Protein 3HCJ (pdb70)

Structure (mmCIF, N/CA/C/O backbone):
data_3HCJ
#
_entry.id   3HCJ
#
_cell.length_a   44.197
_cell.length_b   65.303
_cell.length_c   57.957
_cell.angle_alpha   90.000
_cell.angle_beta   94.810
_cell.angle_gamma   90.000
#
_symmetry.space_group_name_H-M   'P 1 21 1'
#
loop_
_entity.id
_entity.type
_entity.pdbx_description
1 polymer 'Peptide methionine sulfoxide reductase'
2 non-polymer 'ZINC ION'
3 water water
#
loop_
_atom_site.group_PDB
_atom_site.id
_atom_site.type_symbol
_atom_site.label_atom_id
_atom_site.label_alt_id
_atom_site.label_comp_id
_atom_site.label_asym_id
_atom_site.label_entity_id
_atom_site.label_seq_id
_atom_site.pdbx_PDB_ins_code
_atom_site.Cartn_x
_atom_site.Cartn_y
_atom_site.Cartn_z
_atom_site.occupancy
_atom_site.B_iso_or_equiv
_atom_site.auth_seq_id
_atom_site.auth_comp_id
_atom_site.auth_asym_id
_atom_site.auth_atom_id
_atom_site.pdbx_PDB_model_num
ATOM 1 N N . SER A 1 2 ? 35.678 9.469 10.638 1.00 29.30 2 SER A N 1
ATOM 2 C CA . SER A 1 2 ? 34.537 9.086 9.755 1.00 28.86 2 SER A CA 1
ATOM 3 C C . SER A 1 2 ? 34.520 7.598 9.456 1.00 29.21 2 SER A C 1
ATOM 4 O O . SER A 1 2 ? 35.555 7.002 9.172 1.00 29.86 2 SER A O 1
ATOM 7 N N . GLN A 1 3 ? 33.322 7.025 9.517 1.00 29.30 3 GLN A N 1
ATOM 8 C CA . GLN A 1 3 ? 33.072 5.631 9.158 1.00 28.80 3 GLN A CA 1
ATOM 9 C C . GLN A 1 3 ? 32.870 5.472 7.655 1.00 27.29 3 GLN A C 1
ATOM 10 O O . GLN A 1 3 ? 32.564 4.371 7.184 1.00 28.24 3 GLN A O 1
ATOM 16 N N . PHE A 1 4 ? 32.988 6.569 6.904 1.00 24.58 4 PHE A N 1
ATOM 17 C CA . PHE A 1 4 ? 32.838 6.511 5.455 1.00 22.24 4 PHE A CA 1
ATOM 18 C C . PHE A 1 4 ? 34.185 6.450 4.769 1.00 21.89 4 PHE A C 1
ATOM 19 O O . PHE A 1 4 ? 35.159 7.059 5.223 1.00 22.73 4 PHE A O 1
ATOM 27 N N . ASP A 1 5 ? 34.225 5.695 3.682 1.00 20.85 5 ASP A N 1
ATOM 28 C CA . ASP A 1 5 ? 35.415 5.567 2.872 1.00 20.39 5 ASP A CA 1
ATOM 29 C C . ASP A 1 5 ? 35.478 6.727 1.877 1.00 20.56 5 ASP A C 1
ATOM 30 O O . ASP A 1 5 ? 34.661 6.799 0.944 1.00 18.83 5 ASP A O 1
ATOM 35 N N . LEU A 1 6 ? 36.432 7.632 2.079 1.00 20.14 6 LEU A N 1
ATOM 36 C CA . LEU A 1 6 ? 36.586 8.844 1.247 1.00 21.38 6 LEU A CA 1
ATOM 37 C C . LEU A 1 6 ? 37.424 8.644 -0.019 1.00 21.02 6 LEU A C 1
ATOM 38 O O . LEU A 1 6 ? 37.669 9.590 -0.762 1.00 21.18 6 LEU A O 1
ATOM 43 N N . THR A 1 7 ? 37.875 7.408 -0.260 1.00 21.55 7 THR A N 1
ATOM 44 C CA . THR A 1 7 ? 38.563 7.059 -1.494 1.00 21.65 7 THR A CA 1
ATOM 45 C C . THR A 1 7 ? 37.730 7.543 -2.671 1.00 21.13 7 THR A C 1
ATOM 46 O O . THR A 1 7 ? 36.517 7.313 -2.712 1.00 19.96 7 THR A O 1
ATOM 50 N N . PRO A 1 8 ? 38.355 8.263 -3.614 1.00 20.80 8 PRO A N 1
ATOM 51 C CA . PRO A 1 8 ? 37.561 8.738 -4.747 1.00 20.34 8 PRO A CA 1
ATOM 52 C C . PRO A 1 8 ? 36.954 7.616 -5.593 1.00 20.26 8 PRO A C 1
ATOM 53 O O . PRO A 1 8 ? 37.468 6.487 -5.570 1.00 20.60 8 PRO A O 1
ATOM 57 N N . PRO A 1 9 ? 35.872 7.919 -6.336 1.00 20.30 9 PRO A N 1
ATOM 58 C CA . PRO A 1 9 ? 35.391 6.951 -7.312 1.00 20.20 9 PRO A CA 1
ATOM 59 C C . PRO A 1 9 ? 36.513 6.551 -8.260 1.00 20.88 9 PRO A C 1
ATOM 60 O O . PRO A 1 9 ? 37.381 7.369 -8.599 1.00 22.00 9 PRO A O 1
ATOM 64 N N . SER A 1 10 ? 36.480 5.302 -8.690 1.00 21.07 10 SER A N 1
ATOM 65 C CA . SER A 1 10 ? 37.381 4.837 -9.719 1.00 20.96 10 SER A CA 1
ATOM 66 C C . SER A 1 10 ? 36.996 5.554 -11.013 1.00 20.35 10 SER A C 1
ATOM 67 O O . SER A 1 10 ? 35.870 6.049 -11.145 1.00 21.11 10 SER A O 1
ATOM 70 N N . PRO A 1 11 ? 37.909 5.605 -12.009 1.00 20.59 11 PRO A N 1
ATOM 71 C CA . PRO A 1 11 ? 37.510 6.129 -13.323 1.00 19.71 11 PRO A CA 1
ATOM 72 C C . PRO A 1 11 ? 36.217 5.580 -13.930 1.00 19.44 11 PRO A C 1
ATOM 73 O O . PRO A 1 11 ? 35.415 6.375 -14.423 1.00 19.47 11 PRO A O 1
ATOM 77 N N . ALA A 1 12 ? 35.999 4.253 -13.865 1.00 18.29 12 ALA A N 1
ATOM 78 C CA . ALA A 1 12 ? 34.777 3.645 -14.395 1.00 18.02 12 ALA A CA 1
ATOM 79 C C . ALA A 1 12 ? 33.580 4.131 -13.594 1.00 17.26 12 ALA A C 1
ATOM 80 O O . ALA A 1 12 ? 32.520 4.411 -14.165 1.00 17.31 12 ALA A O 1
ATOM 82 N N . GLN A 1 13 ? 33.744 4.197 -12.278 1.00 17.51 13 GLN A N 1
ATOM 83 C CA . GLN A 1 13 ? 32.659 4.625 -11.390 1.00 18.09 13 GLN A CA 1
ATOM 84 C C . GLN A 1 13 ? 32.316 6.071 -11.688 1.00 18.17 13 GLN A C 1
ATOM 85 O O . GLN A 1 13 ? 31.147 6.401 -11.850 1.00 18.90 13 GLN A O 1
ATOM 91 N N . ARG A 1 14 ? 33.344 6.920 -11.791 1.00 18.32 14 ARG A N 1
ATOM 92 C CA . ARG A 1 14 ? 33.112 8.321 -12.140 1.00 18.98 14 ARG A CA 1
ATOM 93 C C . ARG A 1 14 ? 32.359 8.481 -13.468 1.00 18.87 14 ARG A C 1
ATOM 94 O O . ARG A 1 14 ? 31.393 9.238 -13.533 1.00 19.21 14 ARG A O 1
ATOM 102 N N . ASP A 1 15 ? 32.785 7.773 -14.523 1.00 17.71 15 ASP A N 1
ATOM 103 C CA . ASP A 1 15 ? 32.097 7.838 -15.821 1.00 19.32 15 ASP A CA 1
ATOM 104 C C . ASP A 1 15 ? 30.626 7.460 -15.637 1.00 19.24 15 ASP A C 1
ATOM 105 O O . ASP A 1 15 ? 29.731 8.133 -16.156 1.00 20.46 15 ASP A O 1
ATOM 110 N N . ALA A 1 16 ? 30.377 6.376 -14.901 1.00 19.62 16 ALA A N 1
ATOM 111 C CA . ALA A 1 16 ? 29.014 5.887 -14.723 1.00 19.90 16 ALA A CA 1
ATOM 112 C C . ALA A 1 16 ? 28.160 6.926 -14.001 1.00 20.06 16 ALA A C 1
ATOM 113 O O . ALA A 1 16 ? 27.046 7.245 -14.431 1.00 21.44 16 ALA A O 1
ATOM 115 N N . LEU A 1 17 ? 28.701 7.496 -12.936 1.00 19.62 17 LEU A N 1
ATOM 116 C CA . LEU A 1 17 ? 27.928 8.473 -12.161 1.00 19.44 17 LEU A CA 1
ATOM 117 C C . LEU A 1 17 ? 27.646 9.744 -12.969 1.00 18.80 17 LEU A C 1
ATOM 118 O O . LEU A 1 17 ? 26.543 10.293 -12.922 1.00 18.54 17 LEU A O 1
ATOM 123 N N . ILE A 1 18 ? 28.642 10.201 -13.723 1.00 18.63 18 ILE A N 1
ATOM 124 C CA . ILE A 1 18 ? 28.485 11.375 -14.551 1.00 18.28 18 ILE A CA 1
ATOM 125 C C . ILE A 1 18 ? 2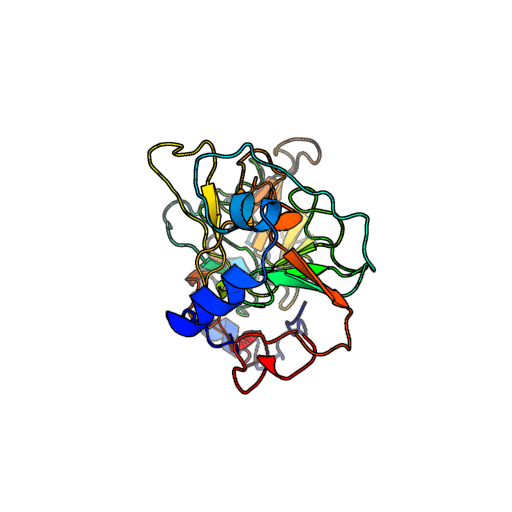7.439 11.142 -15.635 1.00 19.16 18 ILE A C 1
ATOM 126 O O . ILE A 1 18 ? 26.627 11.999 -15.919 1.00 19.68 18 ILE A O 1
ATOM 131 N N . ALA A 1 19 ? 27.451 9.944 -16.208 1.00 20.43 19 ALA A N 1
ATOM 132 C CA . ALA A 1 19 ? 26.468 9.569 -17.215 1.00 21.21 19 ALA A CA 1
ATOM 133 C C . ALA A 1 19 ? 25.030 9.718 -16.719 1.00 21.23 19 ALA A C 1
ATOM 134 O O . ALA A 1 19 ? 24.127 10.010 -17.526 1.00 22.61 19 ALA A O 1
ATOM 136 N N . GLY A 1 20 ? 24.831 9.565 -15.407 1.00 20.60 20 GLY A N 1
ATOM 137 C CA . GLY A 1 20 ? 23.514 9.698 -14.755 1.00 21.63 20 GLY A CA 1
ATOM 138 C C . GLY A 1 20 ? 23.090 11.124 -14.420 1.00 21.55 20 GLY A C 1
ATOM 139 O O . GLY A 1 20 ? 21.947 11.361 -13.996 1.00 22.24 20 GLY A O 1
ATOM 140 N N . LEU A 1 21 ? 24.002 12.078 -14.605 1.00 20.85 21 LEU A N 1
ATOM 141 C CA . LEU A 1 21 ? 23.698 13.476 -14.307 1.00 20.86 21 LEU A CA 1
ATOM 142 C C . LEU A 1 21 ? 23.031 14.169 -15.477 1.00 20.43 21 LEU A C 1
ATOM 143 O O . LEU A 1 21 ? 23.397 13.941 -16.643 1.00 21.98 21 LEU A O 1
ATOM 148 N N . SER A 1 22 ? 22.092 15.059 -15.171 1.00 20.52 22 SER A N 1
ATOM 149 C CA . SER A 1 22 ? 21.547 15.987 -16.146 1.00 20.17 22 SER A CA 1
ATOM 150 C C . SER A 1 22 ? 22.615 16.993 -16.606 1.00 20.89 22 SER A C 1
ATOM 151 O O . SER A 1 22 ? 23.665 17.112 -15.961 1.00 20.40 22 SER A O 1
ATOM 154 N N . ASP A 1 23 ? 22.352 17.715 -17.694 1.00 21.83 23 ASP A N 1
ATOM 155 C CA . ASP A 1 23 ? 23.261 18.782 -18.147 1.00 22.61 23 ASP A CA 1
ATOM 156 C C . ASP A 1 23 ? 23.452 19.840 -17.061 1.00 22.09 23 ASP A C 1
ATOM 157 O O . ASP A 1 23 ? 24.564 20.307 -16.837 1.00 22.69 23 ASP A O 1
ATOM 162 N N . GLU A 1 24 ? 22.366 20.211 -16.389 1.00 21.51 24 GLU A N 1
ATOM 163 C CA . GLU A 1 24 ? 22.439 21.210 -15.333 1.00 20.75 24 GLU A CA 1
ATOM 164 C C . GLU A 1 24 ? 23.315 20.708 -14.165 1.00 19.20 24 GLU A C 1
ATOM 165 O O . GLU A 1 24 ? 24.121 21.452 -13.581 1.00 17.23 24 GLU A O 1
ATOM 171 N N . GLU A 1 25 ? 23.140 19.442 -13.820 1.00 17.93 25 GLU A N 1
ATOM 172 C CA . GLU A 1 25 ? 23.930 18.819 -12.759 1.00 17.22 25 GLU A CA 1
ATOM 173 C C . GLU A 1 25 ? 25.399 18.768 -13.109 1.00 17.54 25 GLU A C 1
ATOM 174 O O . GLU A 1 25 ? 26.245 19.002 -12.243 1.00 16.41 25 GLU A O 1
ATOM 180 N N . GLN A 1 26 ? 25.706 18.451 -14.362 1.00 17.75 26 GLN A N 1
ATOM 181 C CA . GLN A 1 26 ? 27.090 18.440 -14.812 1.00 18.89 26 GLN A CA 1
ATOM 182 C C . GLN A 1 26 ? 27.702 19.846 -14.764 1.00 18.00 26 GLN A C 1
ATOM 183 O O . GLN A 1 26 ? 28.857 20.010 -14.368 1.00 18.65 26 GLN A O 1
ATOM 189 N N . ARG A 1 27 ? 26.919 20.851 -15.152 1.00 18.09 27 ARG A N 1
ATOM 190 C CA . ARG A 1 27 ? 27.372 22.238 -15.137 1.00 18.33 27 ARG A CA 1
ATOM 191 C C . ARG A 1 27 ? 27.780 22.662 -13.732 1.00 16.96 27 ARG A C 1
ATOM 192 O O . ARG A 1 27 ? 28.769 23.366 -13.539 1.00 17.44 27 ARG A O 1
ATOM 200 N N . VAL A 1 28 ? 27.004 22.231 -12.749 1.00 15.93 28 VAL A N 1
ATOM 201 C CA . VAL A 1 28 ? 27.273 22.623 -11.378 1.00 14.59 28 VAL A CA 1
ATOM 202 C C . VAL A 1 28 ? 28.360 21.788 -10.731 1.00 14.52 28 VAL A C 1
ATOM 203 O O . VAL A 1 28 ? 29.297 22.348 -10.165 1.00 14.44 28 VAL A O 1
ATOM 207 N N . LEU A 1 29 ? 28.207 20.471 -10.747 1.00 13.50 29 LEU A N 1
ATOM 208 C CA . LEU A 1 29 ? 29.077 19.607 -9.962 1.00 12.99 29 LEU A CA 1
ATOM 209 C C . LEU A 1 29 ? 30.504 19.509 -10.491 1.00 12.42 29 LEU A C 1
ATOM 210 O O . LEU A 1 29 ? 31.433 19.346 -9.702 1.00 13.18 29 LEU A O 1
ATOM 215 N N . LEU A 1 30 ? 30.670 19.530 -11.806 1.00 13.76 30 LEU A N 1
ATOM 216 C CA . LEU A 1 30 ? 31.940 19.130 -12.442 1.00 14.37 30 LEU A CA 1
ATOM 217 C C . LEU A 1 30 ? 32.815 20.304 -12.846 1.00 15.63 30 LEU A C 1
ATOM 218 O O . LEU A 1 30 ? 33.915 20.100 -13.384 1.00 16.70 30 LEU A O 1
ATOM 223 N N . HIS A 1 31 ? 32.309 21.515 -12.630 1.00 14.57 31 HIS A N 1
ATOM 224 C CA . HIS A 1 31 ? 33.024 22.750 -12.957 1.00 14.53 31 HIS A CA 1
ATOM 225 C C . HIS A 1 31 ? 33.348 23.564 -11.721 1.00 15.77 31 HIS A C 1
ATOM 226 O O . HIS A 1 31 ? 32.667 23.483 -10.685 1.00 15.33 31 HIS A O 1
ATOM 233 N N . HIS A 1 32 ? 34.416 24.341 -11.829 1.00 16.79 32 HIS A N 1
ATOM 234 C CA . HIS A 1 32 ? 34.899 25.114 -10.709 1.00 16.79 32 HIS A CA 1
ATOM 235 C C . HIS A 1 32 ? 35.357 26.473 -11.250 1.00 17.70 32 HIS A C 1
ATOM 236 O O . HIS A 1 32 ? 36.150 26.535 -12.216 1.00 17.13 32 HIS A O 1
ATOM 243 N N . GLY A 1 33 ? 34.811 27.537 -10.668 1.00 17.77 33 GLY A N 1
ATOM 244 C CA . GLY A 1 33 ? 35.238 28.920 -10.970 1.00 18.70 33 GLY A CA 1
ATOM 245 C C . GLY A 1 33 ? 34.599 29.572 -12.195 1.00 20.11 33 GLY A C 1
ATOM 246 O O . GLY A 1 33 ? 35.033 30.654 -12.626 1.00 21.19 33 GLY A O 1
ATOM 247 N N . THR A 1 34 ? 33.562 28.936 -12.752 1.00 20.49 34 THR A N 1
ATOM 248 C CA . THR A 1 34 ? 32.916 29.437 -13.970 1.00 21.05 34 THR A CA 1
ATOM 249 C C . THR A 1 34 ? 31.500 29.964 -13.743 1.00 21.13 34 THR A C 1
ATOM 250 O O . THR A 1 34 ? 31.078 30.912 -14.399 1.00 20.72 34 THR A O 1
ATOM 254 N N . GLU A 1 35 ? 30.787 29.366 -12.790 1.00 21.42 35 GLU A N 1
ATOM 255 C CA . GLU A 1 35 ? 29.367 29.659 -12.617 1.00 20.97 35 GLU A CA 1
ATOM 256 C C . GLU A 1 35 ? 29.116 30.634 -11.497 1.00 21.03 35 GLU A C 1
ATOM 257 O O . GLU A 1 35 ? 29.925 30.758 -10.587 1.00 20.44 35 GLU A O 1
ATOM 263 N N . ALA A 1 36 ? 27.985 31.327 -11.571 1.00 20.58 36 ALA A N 1
ATOM 264 C CA . ALA A 1 36 ? 27.572 32.246 -10.527 1.00 20.32 36 ALA A CA 1
ATOM 265 C C . ALA A 1 36 ? 27.235 31.462 -9.268 1.00 19.72 36 ALA A C 1
ATOM 266 O O . ALA A 1 36 ? 26.658 30.388 -9.341 1.00 20.31 36 ALA A O 1
ATOM 268 N N . PRO A 1 37 ? 27.597 32.009 -8.098 1.00 19.13 37 PRO A N 1
ATOM 269 C CA . PRO A 1 37 ? 27.242 31.337 -6.843 1.00 18.74 37 PRO A CA 1
ATOM 270 C C . PRO A 1 37 ? 25.739 31.346 -6.594 1.00 19.29 37 PRO A C 1
ATOM 271 O O . PRO A 1 37 ? 25.015 32.201 -7.135 1.00 19.44 37 PRO A O 1
ATOM 275 N N A PHE A 1 38 ? 25.312 30.381 -5.787 0.50 19.08 38 PHE A N 1
ATOM 276 N N B PHE A 1 38 ? 25.255 30.368 -5.845 0.50 19.06 38 PHE A N 1
ATOM 277 C CA A PHE A 1 38 ? 23.939 30.264 -5.292 0.50 18.95 38 PHE A CA 1
ATOM 278 C CA B PHE A 1 38 ? 23.815 30.243 -5.565 0.50 18.77 38 PHE A CA 1
ATOM 279 C C A PHE A 1 38 ? 24.012 30.034 -3.789 0.50 18.64 38 PHE A C 1
ATOM 280 C C B PHE A 1 38 ? 23.684 29.767 -4.138 0.50 18.53 38 PHE A C 1
ATOM 281 O O A PHE A 1 38 ? 24.900 29.330 -3.292 0.50 18.20 38 PHE A O 1
ATOM 282 O O B PHE A 1 38 ? 24.151 28.679 -3.816 0.50 17.65 38 PHE A O 1
ATOM 297 N N A CYS A 1 39 ? 23.088 30.632 -3.052 0.50 16.92 39 CYS A N 1
ATOM 298 N N B CYS A 1 39 ? 23.055 30.593 -3.298 0.50 17.92 39 CYS A N 1
ATOM 299 C CA A CYS A 1 39 ? 22.962 30.285 -1.647 0.50 17.15 39 CYS A CA 1
ATOM 300 C CA B CYS A 1 39 ? 22.946 30.365 -1.861 0.50 18.17 39 CYS A CA 1
ATOM 301 C C A CYS A 1 39 ? 21.595 29.722 -1.426 0.50 16.48 39 CYS A C 1
ATOM 302 C C B CYS A 1 39 ? 21.588 29.746 -1.542 0.50 17.12 39 CYS A C 1
ATOM 303 O O A CYS A 1 39 ? 20.653 30.446 -1.079 0.50 16.71 39 CYS A O 1
ATOM 304 O O B CYS A 1 39 ? 20.639 30.467 -1.214 0.50 17.33 39 CYS A O 1
ATOM 309 N N . GLY A 1 40 ? 21.483 28.420 -1.648 1.00 16.81 40 GLY A N 1
ATOM 310 C CA . GLY A 1 40 ? 20.194 27.725 -1.512 1.00 15.18 40 GLY A CA 1
ATOM 311 C C . GLY A 1 40 ? 19.588 27.915 -0.123 1.00 14.74 40 GLY A C 1
ATOM 312 O O . GLY A 1 40 ? 20.312 28.032 0.870 1.00 15.32 40 GLY A O 1
ATOM 313 N N . VAL A 1 41 ? 18.261 27.965 -0.070 1.00 15.32 41 VAL A N 1
ATOM 314 C CA . VAL A 1 41 ? 17.540 28.106 1.184 1.00 15.69 41 VAL A CA 1
ATOM 315 C C . VAL A 1 41 ? 16.881 26.787 1.624 1.00 16.80 41 VAL A C 1
ATOM 316 O O . VAL A 1 41 ? 16.504 26.630 2.802 1.00 16.70 41 VAL A O 1
ATOM 320 N N . PHE A 1 42 ? 16.740 25.842 0.677 1.00 17.18 42 PHE A N 1
ATOM 321 C CA . PHE A 1 42 ? 16.301 24.472 1.007 1.00 17.72 42 PHE A CA 1
ATOM 322 C C . PHE A 1 42 ? 14.962 24.397 1.716 1.00 19.98 42 PHE A C 1
ATOM 323 O O . PHE A 1 42 ? 14.869 23.929 2.860 1.00 20.01 42 PHE A O 1
ATOM 331 N N . LEU A 1 43 ? 13.928 24.835 1.004 1.00 21.30 43 LEU A N 1
ATOM 332 C CA . LEU A 1 43 ? 12.584 24.907 1.584 1.00 24.36 43 LEU A CA 1
ATOM 333 C C . LEU A 1 43 ? 11.710 23.768 1.066 1.00 26.14 43 LEU A C 1
ATOM 334 O O . LEU A 1 43 ? 10.524 23.719 1.377 1.00 27.64 43 LEU A O 1
ATOM 339 N N . ASP A 1 44 ? 12.305 22.847 0.302 1.00 28.43 44 ASP A N 1
ATOM 340 C CA . ASP A 1 44 ? 11.529 21.856 -0.492 1.00 30.32 44 ASP A CA 1
ATOM 341 C C . ASP A 1 44 ? 11.593 20.408 -0.020 1.00 30.86 44 ASP A C 1
ATOM 342 O O . ASP A 1 44 ? 11.239 19.485 -0.777 1.00 31.62 44 ASP A O 1
ATOM 347 N N . ASN A 1 45 ? 12.071 20.180 1.198 1.00 30.41 45 ASN A N 1
ATOM 348 C CA . ASN A 1 45 ? 12.165 18.808 1.678 1.00 30.35 45 ASN A CA 1
ATOM 349 C C . ASN A 1 45 ? 11.665 18.676 3.107 1.00 30.32 45 ASN A C 1
ATOM 350 O O . ASN A 1 45 ? 11.400 19.692 3.767 1.00 29.50 45 ASN A O 1
ATOM 355 N N . LYS A 1 46 ? 11.500 17.432 3.570 1.00 29.89 46 LYS A N 1
ATOM 356 C CA . LYS A 1 46 ? 11.235 17.174 5.000 1.00 29.38 46 LYS A CA 1
ATOM 357 C C . LYS A 1 46 ? 12.383 17.770 5.799 1.00 29.08 46 LYS A C 1
ATOM 358 O O . LYS A 1 46 ? 13.517 17.837 5.322 1.00 29.53 46 LYS A O 1
ATOM 364 N N . LEU A 1 47 ? 12.098 18.232 7.006 1.00 28.70 47 LEU A N 1
ATOM 365 C CA . LEU A 1 47 ? 13.136 18.869 7.815 1.00 27.92 47 LEU A CA 1
ATOM 366 C C . LEU A 1 47 ? 14.205 17.902 8.324 1.00 27.18 47 LEU A C 1
ATOM 367 O O . LEU A 1 47 ? 15.335 18.334 8.585 1.00 27.57 47 LEU A O 1
ATOM 372 N N . ASP A 1 48 ? 13.845 16.620 8.476 1.00 25.67 48 ASP A N 1
ATOM 373 C CA . ASP A 1 48 ? 14.722 15.634 9.104 1.00 22.40 48 ASP A CA 1
ATOM 374 C C . ASP A 1 48 ? 15.280 14.620 8.112 1.00 21.41 48 ASP A C 1
ATOM 375 O O . ASP A 1 48 ? 14.652 13.609 7.790 1.00 20.67 48 ASP A O 1
ATOM 380 N N . GLY A 1 49 ? 16.480 14.915 7.629 1.00 20.37 49 GLY A N 1
ATOM 381 C CA . GLY A 1 49 ? 17.186 13.991 6.770 1.00 18.45 49 GLY A CA 1
ATOM 382 C C . GLY A 1 49 ? 18.551 14.541 6.455 1.00 17.93 49 GLY A C 1
ATOM 383 O O . GLY A 1 49 ? 19.052 15.436 7.138 1.00 18.27 49 GLY A O 1
ATOM 384 N N . VAL A 1 50 ? 19.158 13.983 5.420 1.00 16.68 50 VAL A N 1
ATOM 385 C CA . VAL A 1 50 ? 20.545 14.243 5.136 1.00 16.81 50 VAL A CA 1
ATOM 386 C C . VAL A 1 50 ? 20.687 14.530 3.650 1.00 16.66 50 VAL A C 1
ATOM 387 O O . VAL A 1 50 ? 20.167 13.795 2.795 1.00 16.16 50 VAL A O 1
ATOM 391 N N . TYR A 1 51 ? 21.391 15.623 3.363 1.00 15.50 51 TYR A N 1
ATOM 392 C CA . TYR A 1 51 ? 21.757 15.999 1.999 1.00 14.90 51 TYR A CA 1
ATOM 393 C C . TYR A 1 51 ? 23.093 15.348 1.622 1.00 14.79 51 TYR A C 1
ATOM 394 O O . TYR A 1 51 ? 24.088 15.493 2.340 1.00 15.01 51 TYR A O 1
ATOM 403 N N . THR A 1 52 ? 23.075 14.631 0.509 1.00 13.97 52 THR A N 1
ATOM 404 C CA . THR A 1 52 ? 24.189 13.837 0.014 1.00 12.98 52 THR A CA 1
ATOM 405 C C . THR A 1 52 ? 24.762 14.492 -1.266 1.00 12.74 52 THR A C 1
ATOM 406 O O . THR A 1 52 ? 24.051 15.203 -1.988 1.00 13.05 52 THR A O 1
ATOM 410 N N . CYS A 1 53 ? 26.040 14.250 -1.550 1.00 12.88 53 CYS A N 1
ATOM 411 C CA . CYS A 1 53 ? 26.643 14.681 -2.802 1.00 12.84 53 CYS A CA 1
ATOM 412 C C . CYS A 1 53 ? 25.899 14.034 -3.955 1.00 12.16 53 CYS A C 1
ATOM 413 O O . CYS A 1 53 ? 25.785 12.786 -4.008 1.00 13.35 53 CYS A O 1
ATOM 416 N N . ARG A 1 54 ? 25.388 14.869 -4.856 1.00 13.26 54 ARG A N 1
ATOM 417 C CA . ARG A 1 54 ? 24.628 14.356 -5.989 1.00 13.65 54 ARG A CA 1
ATOM 418 C C . ARG A 1 54 ? 25.453 13.390 -6.857 1.00 14.69 54 ARG A C 1
ATOM 419 O O . ARG A 1 54 ? 24.890 12.462 -7.466 1.00 14.67 54 ARG A O 1
ATOM 427 N N . LEU A 1 55 ? 26.770 13.576 -6.901 1.00 12.83 55 LEU A N 1
ATOM 428 C CA . LEU A 1 55 ? 27.584 12.672 -7.696 1.00 13.16 55 LEU A CA 1
ATOM 429 C C . LEU A 1 55 ? 27.867 11.351 -7.015 1.00 13.31 55 LEU A C 1
ATOM 430 O O . LEU A 1 55 ? 27.601 10.291 -7.592 1.00 14.25 55 LEU A O 1
ATOM 435 N N . CYS A 1 56 ? 28.427 11.412 -5.811 1.00 12.93 56 CYS A N 1
ATOM 436 C CA . CYS A 1 56 ? 28.963 10.200 -5.210 1.00 13.31 56 CYS A CA 1
ATOM 437 C C . CYS A 1 56 ? 28.217 9.666 -4.020 1.00 11.73 56 CYS A C 1
ATOM 438 O O . CYS A 1 56 ? 28.589 8.610 -3.486 1.00 13.17 56 CYS A O 1
ATOM 441 N N . GLY A 1 57 ? 27.231 10.411 -3.543 1.00 12.19 57 GLY A N 1
ATOM 442 C CA . GLY A 1 57 ? 26.358 9.906 -2.478 1.00 12.59 57 GLY A CA 1
ATOM 443 C C . GLY A 1 57 ? 26.842 10.177 -1.068 1.00 13.32 57 GLY A C 1
ATOM 444 O O . GLY A 1 57 ? 26.121 9.892 -0.096 1.00 14.02 57 GLY A O 1
ATOM 445 N N . LEU A 1 58 ? 28.017 10.788 -0.939 1.00 12.90 58 LEU A N 1
ATOM 446 C CA . LEU A 1 58 ? 28.558 11.014 0.413 1.00 13.65 58 LEU A CA 1
ATOM 447 C C . LEU A 1 58 ? 27.603 11.903 1.228 1.00 13.46 58 LEU A C 1
ATOM 448 O O . LEU A 1 58 ? 27.143 12.928 0.719 1.00 13.68 58 LEU A O 1
ATOM 453 N N . PRO A 1 59 ? 27.296 11.514 2.480 1.00 14.23 59 PRO A N 1
ATOM 454 C CA . PRO A 1 59 ? 26.445 12.396 3.297 1.00 14.40 59 PRO A CA 1
ATOM 455 C C . PRO A 1 59 ? 27.218 13.659 3.699 1.00 15.19 59 PRO A C 1
ATOM 456 O O . PRO A 1 59 ? 28.335 13.573 4.249 1.00 16.25 59 PRO A O 1
ATOM 460 N N . LEU A 1 60 ? 26.614 14.817 3.457 1.00 14.42 60 LEU A N 1
ATOM 461 C CA . LEU A 1 60 ? 27.308 16.095 3.509 1.00 14.98 60 LEU A CA 1
ATOM 462 C C . LEU A 1 60 ? 26.749 17.015 4.568 1.00 15.01 60 LEU A C 1
ATOM 463 O O . LEU A 1 60 ? 27.507 17.610 5.344 1.00 15.56 60 LEU A O 1
ATOM 468 N N . PHE A 1 61 ? 25.427 17.173 4.565 1.00 15.33 61 PHE A N 1
ATOM 469 C CA . PHE A 1 61 ? 24.774 18.127 5.465 1.00 16.26 61 PHE A CA 1
ATOM 470 C C . PHE A 1 61 ? 23.552 17.477 6.065 1.00 17.80 61 PHE A C 1
ATOM 471 O O . PHE A 1 61 ? 22.798 16.808 5.364 1.00 17.84 61 PHE A O 1
ATOM 479 N N . ARG A 1 62 ? 23.384 17.633 7.370 1.00 17.87 62 ARG A N 1
ATOM 480 C CA . ARG A 1 62 ? 22.213 17.090 8.031 1.00 18.86 62 ARG A CA 1
ATOM 481 C C . ARG A 1 62 ? 21.240 18.235 8.236 1.00 19.52 62 ARG A C 1
ATOM 482 O O . ARG A 1 62 ? 21.654 19.361 8.550 1.00 19.63 62 ARG A O 1
ATOM 490 N N . SER A 1 63 ? 19.963 17.958 8.027 1.00 19.44 63 SER A N 1
ATOM 491 C CA . SER A 1 63 ? 18.922 18.883 8.402 1.00 20.70 63 SER A CA 1
ATOM 492 C C . SER A 1 63 ? 18.088 18.218 9.496 1.00 20.29 63 SER A C 1
ATOM 493 O O . SER A 1 63 ? 17.847 17.006 9.470 1.00 20.91 63 SER A O 1
ATOM 496 N N . ASN A 1 64 ? 17.654 19.015 10.457 1.00 21.06 64 ASN A N 1
ATOM 497 C CA . ASN A 1 64 ? 16.840 18.497 11.539 1.00 21.94 64 ASN A CA 1
ATOM 498 C C . ASN A 1 64 ? 16.105 19.651 12.179 1.00 23.03 64 ASN A C 1
ATOM 499 O O . ASN A 1 64 ? 16.695 20.718 12.380 1.00 21.52 64 ASN A O 1
ATOM 504 N N . ALA A 1 65 ? 14.828 19.420 12.500 1.00 24.06 65 ALA A N 1
ATOM 505 C CA . ALA A 1 65 ? 13.965 20.435 13.142 1.00 25.35 65 ALA A CA 1
ATOM 506 C C . ALA A 1 65 ? 14.558 21.047 14.414 1.00 26.30 65 ALA A C 1
ATOM 507 O O . ALA A 1 65 ? 14.208 22.189 14.766 1.00 26.53 65 ALA A O 1
ATOM 509 N N . LYS A 1 66 ? 15.442 20.301 15.089 1.00 26.61 66 LYS A N 1
ATOM 510 C CA . LYS A 1 66 ? 16.065 20.719 16.353 1.00 27.61 66 LYS A CA 1
ATOM 511 C C . LYS A 1 66 ? 17.440 21.374 16.206 1.00 27.52 66 LYS A C 1
ATOM 512 O O . LYS A 1 66 ? 18.064 21.782 17.208 1.00 27.98 66 LYS A O 1
ATOM 518 N N . PHE A 1 67 ? 17.932 21.460 14.970 1.00 26.65 67 PHE A N 1
ATOM 519 C CA . PHE A 1 67 ? 19.227 22.091 14.718 1.00 26.01 67 PHE A CA 1
ATOM 520 C C . PHE A 1 67 ? 19.124 23.607 14.713 1.00 25.60 67 PHE A C 1
ATOM 521 O O . PHE A 1 67 ? 18.139 24.175 14.255 1.00 25.18 67 PHE A O 1
ATOM 529 N N . ASP A 1 68 ? 20.154 24.252 15.238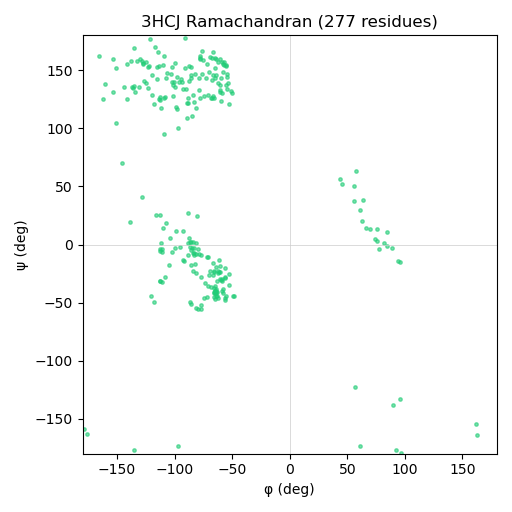 1.00 26.26 68 ASP A N 1
ATOM 530 C CA . ASP A 1 68 ? 20.173 25.710 15.340 1.00 26.52 68 ASP A CA 1
ATOM 531 C C . ASP A 1 68 ? 21.616 26.141 15.128 1.00 25.54 68 ASP A C 1
ATOM 532 O O . ASP A 1 68 ? 22.315 26.547 16.063 1.00 25.99 68 ASP A O 1
ATOM 537 N N . SER A 1 69 ? 22.089 26.001 13.890 1.00 23.81 69 SER A N 1
ATOM 538 C CA . SER A 1 69 ? 23.477 26.312 13.528 1.00 22.65 69 SER A CA 1
ATOM 539 C C . SER A 1 69 ? 23.703 27.803 13.291 1.00 22.26 69 SER A C 1
ATOM 540 O O . SER A 1 69 ? 24.853 28.249 13.084 1.00 22.09 69 SER A O 1
ATOM 543 N N . GLY A 1 70 ? 22.603 28.549 13.279 1.00 21.65 70 GLY A N 1
ATOM 544 C CA . GLY A 1 70 ? 22.636 29.994 13.076 1.00 21.17 70 GLY A CA 1
ATOM 545 C C . GLY A 1 70 ? 22.382 30.421 11.641 1.00 21.21 70 GLY A C 1
ATOM 546 O O . GLY A 1 70 ? 22.151 29.601 10.750 1.00 20.32 70 GLY A O 1
ATOM 547 N N . THR A 1 71 ? 22.425 31.726 11.425 1.00 20.58 71 THR A N 1
ATOM 548 C CA . THR A 1 71 ? 21.948 32.285 10.181 1.00 20.78 71 THR A CA 1
ATOM 549 C C . THR A 1 71 ? 22.963 32.209 9.041 1.00 20.02 71 THR A C 1
ATOM 550 O O . THR A 1 71 ? 22.663 32.672 7.942 1.00 21.40 71 THR A O 1
ATOM 554 N N . GLY A 1 72 ? 24.138 31.636 9.298 1.00 18.85 72 GLY A N 1
ATOM 555 C CA . GLY A 1 72 ? 25.137 31.413 8.243 1.00 18.88 72 GLY A CA 1
ATOM 556 C C . GLY A 1 72 ? 24.858 30.133 7.455 1.00 18.99 72 GLY A C 1
ATOM 557 O O . GLY A 1 72 ? 25.584 29.819 6.499 1.00 19.14 72 GLY A O 1
ATOM 558 N N . TRP A 1 73 ? 23.825 29.404 7.881 1.00 18.13 73 TRP A N 1
ATOM 559 C CA . TRP A 1 73 ? 23.412 28.151 7.241 1.00 17.65 73 TRP A CA 1
ATOM 560 C C . TRP A 1 73 ? 21.957 28.261 6.861 1.00 16.70 73 TRP A C 1
ATOM 561 O O . TRP A 1 73 ? 21.217 29.047 7.472 1.00 17.51 73 TRP A O 1
ATOM 572 N N . PRO A 1 74 ? 21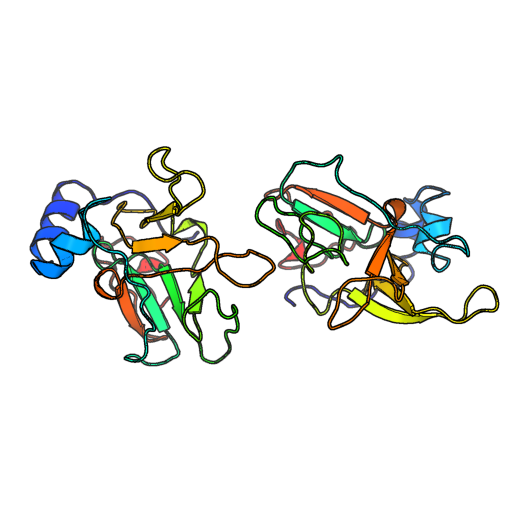.500 27.455 5.877 1.00 16.45 74 PRO A N 1
ATOM 573 C CA . PRO A 1 74 ? 20.055 27.371 5.692 1.00 15.40 74 PRO A CA 1
ATOM 574 C C . PRO A 1 74 ? 19.394 26.913 6.995 1.00 16.03 74 PRO A C 1
ATOM 575 O O . PRO A 1 74 ? 20.050 26.261 7.803 1.00 16.25 74 PRO A O 1
ATOM 579 N N . SER A 1 75 ? 18.127 27.261 7.190 1.00 16.88 75 SER A N 1
ATOM 580 C CA . SER A 1 75 ? 17.401 26.832 8.396 1.00 17.83 75 SER A CA 1
ATOM 581 C C . SER A 1 75 ? 17.518 25.314 8.614 1.00 17.58 75 SER A C 1
ATOM 582 O O . SER A 1 75 ? 17.314 24.553 7.688 1.00 17.66 75 SER A O 1
ATOM 585 N N . PHE A 1 76 ? 17.847 24.901 9.845 1.00 17.54 76 PHE A N 1
ATOM 586 C CA . PHE A 1 76 ? 17.871 23.476 10.251 1.00 18.26 76 PHE A CA 1
ATOM 587 C C . PHE A 1 76 ? 19.063 22.679 9.743 1.00 17.88 76 PHE A C 1
ATOM 588 O O . PHE A 1 76 ? 19.165 21.485 10.043 1.00 17.61 76 PHE A O 1
ATOM 596 N N . PHE A 1 77 ? 19.991 23.333 9.041 1.00 18.12 77 PHE A N 1
ATOM 597 C CA . PHE A 1 77 ? 21.181 22.637 8.546 1.00 18.54 77 PHE A CA 1
ATOM 598 C C . PHE A 1 77 ? 22.306 22.579 9.569 1.00 19.56 77 PHE A C 1
ATOM 599 O O . PHE A 1 77 ? 22.424 23.474 10.426 1.00 19.80 77 PHE A O 1
ATOM 607 N N . ALA A 1 78 ? 23.133 21.540 9.432 1.00 19.60 78 ALA A N 1
ATOM 608 C CA . ALA A 1 78 ? 24.416 21.420 10.101 1.00 20.48 78 ALA A CA 1
ATOM 609 C C . ALA A 1 78 ? 25.321 20.515 9.253 1.00 21.04 78 ALA A C 1
ATOM 610 O O . ALA A 1 78 ? 24.802 19.701 8.455 1.00 20.39 78 ALA A O 1
ATOM 612 N N . PRO A 1 79 ? 26.652 20.603 9.453 1.00 20.82 79 PRO A N 1
ATOM 613 C CA . PRO A 1 79 ? 27.546 19.663 8.779 1.00 21.30 79 PRO A CA 1
ATOM 614 C C . PRO A 1 79 ? 27.269 18.231 9.229 1.00 20.83 79 PRO A C 1
ATOM 615 O O . PRO A 1 79 ? 27.072 17.982 10.413 1.00 21.12 79 PRO A O 1
ATOM 619 N N . TYR A 1 80 ? 27.286 17.297 8.294 1.00 20.15 80 TYR A N 1
ATOM 620 C CA . TYR A 1 80 ? 27.163 15.888 8.643 1.00 20.58 80 TYR A CA 1
ATOM 621 C C . TYR A 1 80 ? 28.436 15.379 9.328 1.00 21.64 80 TYR A C 1
ATOM 622 O O . TYR A 1 80 ? 28.373 14.701 10.348 1.00 21.58 80 TYR A O 1
ATOM 631 N N . ASP A 1 81 ? 29.585 15.732 8.758 1.00 22.74 81 ASP A N 1
ATOM 632 C CA . ASP A 1 81 ? 30.896 15.328 9.275 1.00 24.67 81 ASP A CA 1
ATOM 633 C C . ASP A 1 81 ? 31.866 16.298 8.606 1.00 26.00 81 ASP A C 1
ATOM 634 O O . ASP A 1 81 ? 31.849 16.435 7.387 1.00 25.93 81 ASP A O 1
ATOM 639 N N . PRO A 1 82 ? 32.690 17.013 9.398 1.00 28.06 82 PRO A N 1
ATOM 640 C CA . PRO A 1 82 ? 33.583 18.031 8.826 1.00 28.16 82 PRO A CA 1
ATOM 641 C C . PRO A 1 82 ? 34.592 17.459 7.820 1.00 27.37 82 PRO A C 1
ATOM 642 O O . PRO A 1 82 ? 34.983 18.174 6.875 1.00 28.49 82 PRO A O 1
ATOM 646 N N . ALA A 1 83 ? 34.981 16.194 8.019 1.00 25.80 83 ALA A N 1
ATOM 647 C CA . ALA A 1 83 ? 35.821 15.430 7.084 1.00 23.90 83 ALA A CA 1
ATOM 648 C C . ALA A 1 83 ? 35.206 15.219 5.681 1.00 22.67 83 ALA A C 1
ATOM 649 O O . ALA A 1 83 ? 35.912 14.822 4.752 1.00 22.06 83 ALA A O 1
ATOM 651 N N . HIS A 1 84 ? 33.914 15.490 5.523 1.00 21.63 84 HIS A N 1
ATOM 652 C CA . HIS A 1 84 ? 33.226 15.147 4.258 1.00 20.74 84 HIS A CA 1
ATOM 653 C C . HIS A 1 84 ? 33.189 16.268 3.232 1.00 21.04 84 HIS A C 1
ATOM 654 O O . HIS A 1 84 ? 32.866 16.036 2.060 1.00 19.63 84 HIS A O 1
ATOM 661 N N . VAL A 1 85 ? 33.511 17.478 3.683 1.00 21.91 85 VAL A N 1
ATOM 662 C CA . VAL A 1 85 ? 33.631 18.629 2.797 1.00 23.29 85 VAL A CA 1
ATOM 663 C C . VAL A 1 85 ? 35.052 19.170 2.895 1.00 23.58 85 VAL A C 1
ATOM 664 O O . VAL A 1 85 ? 35.675 19.121 3.967 1.00 24.30 85 VAL A O 1
ATOM 668 N N . ARG A 1 86 ? 35.558 19.675 1.793 1.00 22.93 86 ARG A N 1
ATOM 669 C CA . ARG A 1 86 ? 36.819 20.379 1.797 1.00 23.61 86 ARG A CA 1
ATOM 670 C C . ARG A 1 86 ? 36.573 21.806 1.383 1.00 22.91 86 ARG A C 1
ATOM 671 O O . ARG A 1 86 ? 35.872 22.059 0.410 1.00 22.14 86 ARG A O 1
ATOM 679 N N A GLU A 1 87 ? 37.133 22.730 2.162 0.50 22.51 87 GLU A N 1
ATOM 680 N N B GLU A 1 87 ? 37.168 22.751 2.111 0.50 22.76 87 GLU A N 1
ATOM 681 C CA A GLU A 1 87 ? 37.143 24.140 1.821 0.50 22.70 87 GLU A CA 1
ATOM 682 C CA B GLU A 1 87 ? 37.026 24.175 1.805 0.50 23.24 87 GLU A CA 1
ATOM 683 C C A GLU A 1 87 ? 38.392 24.420 0.995 0.50 22.87 87 GLU A C 1
ATOM 684 C C B GLU A 1 87 ? 38.322 24.714 1.173 0.50 23.17 87 GLU A C 1
ATOM 685 O O A GLU A 1 87 ? 39.488 23.928 1.302 0.50 22.33 87 GLU A O 1
ATOM 686 O O B GLU A 1 87 ? 39.376 24.673 1.791 0.50 23.05 87 GLU A O 1
ATOM 697 N N . ILE A 1 88 ? 38.226 25.189 -0.071 1.00 22.70 88 ILE A N 1
ATOM 698 C CA . ILE A 1 88 ? 39.381 25.520 -0.917 1.00 24.04 88 ILE A CA 1
ATOM 699 C C . ILE A 1 88 ? 39.622 27.021 -0.981 1.00 24.62 88 ILE A C 1
ATOM 700 O O . ILE A 1 88 ? 38.748 27.767 -1.401 1.00 24.14 88 ILE A O 1
ATOM 705 N N . ARG A 1 89 ? 40.825 27.448 -0.588 1.00 25.63 89 ARG A N 1
ATOM 706 C CA . ARG A 1 89 ? 41.248 28.841 -0.769 1.00 26.71 89 ARG A CA 1
ATOM 707 C C . ARG A 1 89 ? 42.019 28.956 -2.086 1.00 27.10 89 ARG A C 1
ATOM 708 O O . ARG A 1 89 ? 42.800 28.066 -2.442 1.00 27.66 89 ARG A O 1
ATOM 716 N N . ASP A 1 90 ? 41.780 30.036 -2.823 1.00 26.80 90 ASP A N 1
ATOM 717 C CA . ASP A 1 90 ? 42.460 30.226 -4.100 1.00 27.35 90 ASP A CA 1
ATOM 718 C C . ASP A 1 90 ? 42.925 31.667 -4.162 1.00 27.42 90 ASP A C 1
ATOM 719 O O . ASP A 1 90 ? 42.184 32.565 -3.798 1.00 27.79 90 ASP A O 1
ATOM 724 N N . THR A 1 91 ? 44.148 31.897 -4.622 1.00 27.63 91 THR A N 1
ATOM 725 C CA . THR A 1 91 ? 44.674 33.270 -4.686 1.00 27.66 91 THR A CA 1
ATOM 726 C C . THR A 1 91 ? 43.840 34.185 -5.600 1.00 27.37 91 THR A C 1
ATOM 727 O O . THR A 1 91 ? 43.916 35.412 -5.477 1.00 26.91 91 THR A O 1
ATOM 731 N N . SER A 1 92 ? 43.035 33.582 -6.485 1.00 27.17 92 SER A N 1
ATOM 732 C CA . SER A 1 92 ? 42.131 34.345 -7.361 1.00 27.15 92 SER A CA 1
ATOM 733 C C . SER A 1 92 ? 41.091 35.102 -6.551 1.00 26.90 92 SER A C 1
ATOM 734 O O . SER A 1 92 ? 40.653 36.190 -6.948 1.00 26.94 92 SER A O 1
ATOM 737 N N . TYR A 1 93 ? 40.709 34.531 -5.409 1.00 26.80 93 TYR A N 1
ATOM 738 C CA . TYR A 1 93 ? 39.689 35.141 -4.538 1.00 26.66 93 TYR A CA 1
ATOM 739 C C . TYR A 1 93 ? 40.251 35.628 -3.199 1.00 27.31 93 TYR A C 1
ATOM 740 O O . TYR A 1 93 ? 39.767 36.622 -2.658 1.00 27.44 93 TYR A O 1
ATOM 749 N N . GLY A 1 94 ? 41.279 34.953 -2.684 1.00 27.52 94 GLY A N 1
ATOM 750 C CA . GLY A 1 94 ? 41.827 35.302 -1.374 1.00 28.83 94 GLY A CA 1
ATOM 751 C C . GLY A 1 94 ? 40.755 35.246 -0.293 1.00 29.34 94 GLY A C 1
ATOM 752 O O . GLY A 1 94 ? 40.101 34.210 -0.109 1.00 29.69 94 GLY A O 1
ATOM 753 N N . MET A 1 95 ? 40.550 36.364 0.404 1.00 29.44 95 MET A N 1
ATOM 754 C CA . MET A 1 95 ? 39.597 36.403 1.520 1.00 29.77 95 MET A CA 1
ATOM 755 C C . MET A 1 95 ? 38.153 36.663 1.095 1.00 29.72 95 MET A C 1
ATOM 756 O O . MET A 1 95 ? 37.247 36.664 1.943 1.00 29.72 95 MET A O 1
ATOM 761 N N . ILE A 1 96 ? 37.938 36.880 -0.206 1.00 28.18 96 ILE A N 1
ATOM 762 C CA . ILE A 1 96 ? 36.595 37.176 -0.729 1.00 28.18 96 ILE A CA 1
ATOM 763 C C . ILE A 1 96 ? 35.622 36.003 -0.587 1.00 26.88 96 ILE A C 1
ATOM 764 O O . ILE A 1 96 ? 34.473 36.195 -0.180 1.00 27.06 96 ILE A O 1
ATOM 769 N N . ARG A 1 97 ? 36.085 34.801 -0.928 1.00 25.56 97 ARG A N 1
ATOM 770 C CA . ARG A 1 97 ? 35.260 33.579 -0.832 1.00 23.64 97 ARG A CA 1
ATOM 771 C C . ARG A 1 97 ? 36.158 32.355 -0.939 1.00 23.14 97 ARG A C 1
ATOM 772 O O . ARG A 1 97 ? 37.303 32.448 -1.400 1.00 23.10 97 ARG A O 1
ATOM 780 N N . THR A 1 98 ? 35.636 31.207 -0.514 1.00 21.34 98 THR A N 1
ATOM 781 C CA . THR A 1 98 ? 36.342 29.935 -0.657 1.00 20.14 98 THR A CA 1
ATOM 782 C C . THR A 1 98 ? 35.349 29.003 -1.336 1.00 19.05 98 THR A C 1
ATOM 783 O O . THR A 1 98 ? 34.153 29.248 -1.275 1.00 18.44 98 THR A O 1
ATOM 787 N N . GLU A 1 99 ? 35.846 27.959 -1.984 1.00 17.89 99 GLU A N 1
ATOM 788 C CA . GLU A 1 99 ? 34.947 26.955 -2.597 1.00 17.67 99 GLU A CA 1
ATOM 789 C C . GLU A 1 99 ? 34.764 25.778 -1.671 1.00 17.63 99 GLU A C 1
ATOM 790 O O . GLU A 1 99 ? 35.713 25.361 -0.986 1.00 19.13 99 GLU A O 1
ATOM 796 N N . ILE A 1 100 ? 33.531 25.262 -1.593 1.00 17.64 100 ILE A N 1
ATOM 797 C CA . ILE A 1 100 ? 33.239 24.059 -0.822 1.00 17.83 100 ILE A CA 1
ATOM 798 C C . ILE A 1 100 ? 33.139 22.922 -1.830 1.00 15.76 100 ILE A C 1
ATOM 799 O O . ILE A 1 100 ? 32.374 23.038 -2.780 1.00 14.75 100 ILE A O 1
ATOM 804 N N . VAL A 1 101 ? 33.881 21.833 -1.604 1.00 14.91 101 VAL A N 1
ATOM 805 C CA . VAL A 1 101 ? 33.779 20.647 -2.485 1.00 14.91 101 VAL A CA 1
ATOM 806 C C . VAL A 1 101 ? 33.590 19.362 -1.701 1.00 15.35 101 VAL A C 1
ATOM 807 O O . VAL A 1 101 ? 33.877 19.297 -0.517 1.00 15.69 101 VAL 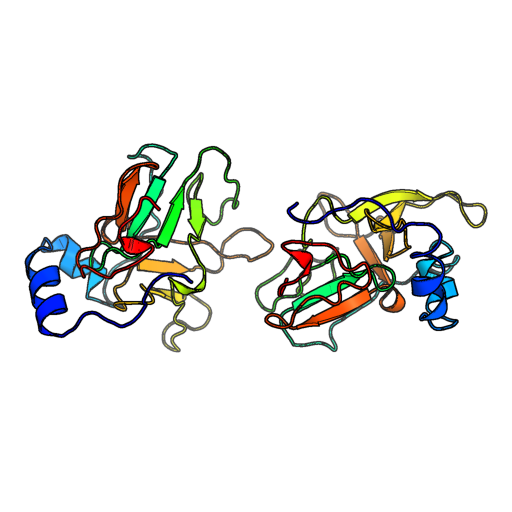A O 1
ATOM 811 N N . CYS A 1 102 ? 33.074 18.333 -2.366 1.00 15.16 102 CYS A N 1
ATOM 812 C CA . CYS A 1 102 ? 32.909 17.013 -1.746 1.00 15.16 102 CYS A CA 1
ATOM 813 C C . CYS A 1 102 ? 34.302 16.409 -1.495 1.00 15.25 102 CYS A C 1
ATOM 814 O O . CYS A 1 102 ? 35.128 16.321 -2.420 1.00 16.16 102 CYS A O 1
ATOM 817 N N . ALA A 1 103 ? 34.561 16.018 -0.253 1.00 15.49 103 ALA A N 1
ATOM 818 C CA . ALA A 1 103 ? 35.899 15.521 0.100 1.00 16.09 103 ALA A CA 1
ATOM 819 C C . ALA A 1 103 ? 36.212 14.212 -0.631 1.00 16.67 103 ALA A C 1
ATOM 820 O O . ALA A 1 103 ? 37.376 13.863 -0.823 1.00 16.31 103 ALA A O 1
ATOM 822 N N . ARG A 1 104 ? 35.180 13.485 -1.051 1.00 15.56 104 ARG A N 1
ATOM 823 C CA . ARG A 1 104 ? 35.402 12.213 -1.738 1.00 15.77 104 ARG A CA 1
ATOM 824 C C . ARG A 1 104 ? 35.629 12.349 -3.242 1.00 15.86 104 ARG A C 1
ATOM 825 O O . ARG A 1 104 ? 36.603 11.814 -3.782 1.00 15.59 104 ARG A O 1
ATOM 833 N N . CYS A 1 105 ? 34.744 13.067 -3.939 1.00 15.39 105 CYS A N 1
ATOM 834 C CA . CYS A 1 105 ? 34.819 13.137 -5.422 1.00 15.39 105 CYS A CA 1
ATOM 835 C C . CYS A 1 105 ? 35.226 14.499 -5.986 1.00 16.00 105 CYS A C 1
ATOM 836 O O . CYS A 1 105 ? 35.351 14.655 -7.205 1.00 16.68 105 CYS A O 1
ATOM 839 N N . ASP A 1 106 ? 35.376 15.468 -5.086 1.00 16.27 106 ASP A N 1
ATOM 840 C CA . ASP A 1 106 ? 35.844 16.815 -5.409 1.00 16.94 106 ASP A CA 1
ATOM 841 C C . ASP A 1 106 ? 34.859 17.654 -6.211 1.00 16.00 106 ASP A C 1
ATOM 842 O O . ASP A 1 106 ? 35.223 18.713 -6.744 1.00 15.03 106 ASP A O 1
ATOM 847 N N . SER A 1 107 ? 33.612 17.182 -6.291 1.00 14.80 107 SER A N 1
ATOM 848 C CA . SER A 1 107 ? 32.561 17.925 -6.968 1.00 14.61 107 SER A CA 1
ATOM 849 C C . SER A 1 107 ? 32.233 19.217 -6.239 1.00 13.36 107 SER A C 1
ATOM 850 O O . SER A 1 107 ? 32.295 19.294 -5.017 1.00 13.73 107 SER A O 1
ATOM 853 N N . HIS A 1 108 ? 31.884 20.217 -7.028 1.00 12.68 108 HIS A N 1
ATOM 854 C CA . HIS A 1 108 ? 31.534 21.537 -6.524 1.00 13.07 108 HIS A CA 1
ATOM 855 C C . HIS A 1 108 ? 30.240 21.484 -5.706 1.00 13.41 108 HIS A C 1
ATOM 856 O O . HIS A 1 108 ? 29.202 21.038 -6.209 1.00 13.21 108 HIS A O 1
ATOM 863 N N . LEU A 1 109 ? 30.285 22.021 -4.489 1.00 11.88 109 LEU A N 1
ATOM 864 C CA . LEU A 1 109 ? 29.087 22.085 -3.630 1.00 13.28 109 LEU A CA 1
ATOM 865 C C . LEU A 1 109 ? 28.599 23.518 -3.407 1.00 13.50 109 LEU A C 1
ATOM 866 O O . LEU A 1 109 ? 27.400 23.748 -3.274 1.00 14.78 109 LEU A O 1
ATOM 871 N N . GLY A 1 110 ? 29.506 24.489 -3.399 1.00 12.82 110 GLY A N 1
ATOM 872 C CA . GLY A 1 110 ? 29.086 25.860 -3.057 1.00 12.70 110 GLY A CA 1
ATOM 873 C C . GLY A 1 110 ? 30.290 26.689 -2.671 1.00 13.62 110 GLY A C 1
ATOM 874 O O . GLY A 1 110 ? 31.387 26.417 -3.129 1.00 14.24 110 GLY A O 1
ATOM 875 N N . HIS A 1 111 ? 30.040 27.710 -1.863 1.00 13.49 111 HIS A N 1
ATOM 876 C CA . HIS A 1 111 ? 31.063 28.644 -1.418 1.00 14.00 111 HIS A CA 1
ATOM 877 C C . HIS A 1 111 ? 30.837 29.019 0.011 1.00 14.94 111 HIS A C 1
ATOM 878 O O . HIS A 1 111 ? 29.723 28.935 0.525 1.00 13.08 111 HIS A O 1
ATOM 885 N N . VAL A 1 112 ? 31.918 29.419 0.681 1.00 14.89 112 VAL A N 1
ATOM 886 C CA . VAL A 1 112 ? 31.770 30.088 1.969 1.00 16.08 112 VAL A CA 1
ATOM 887 C C . VAL A 1 112 ? 32.125 31.564 1.767 1.00 16.52 112 VAL A C 1
ATOM 888 O O . VAL A 1 112 ? 33.197 31.883 1.222 1.00 16.41 112 VAL A O 1
ATOM 892 N N . PHE A 1 113 ? 31.219 32.444 2.174 1.00 16.86 113 PHE A N 1
ATOM 893 C CA . PHE A 1 113 ? 31.485 33.885 2.180 1.00 18.01 113 PHE A CA 1
ATOM 894 C C . PHE A 1 113 ? 31.692 34.397 3.597 1.00 18.70 113 PHE A C 1
ATOM 895 O O . PHE A 1 113 ? 31.089 33.880 4.548 1.00 18.42 113 PHE A O 1
ATOM 903 N N . PRO A 1 114 ? 32.554 35.419 3.748 1.00 19.96 114 PRO A N 1
ATOM 904 C CA . PRO A 1 114 ? 32.890 35.997 5.055 1.00 20.83 114 PRO A CA 1
ATOM 905 C C . PRO A 1 114 ? 31.886 36.990 5.628 1.00 21.79 114 PRO A C 1
ATOM 906 O O . PRO A 1 114 ? 32.263 37.805 6.491 1.00 22.85 114 PRO A O 1
ATOM 910 N N . ASP A 1 115 ? 30.625 36.905 5.218 1.00 22.15 115 ASP A N 1
ATOM 911 C CA . ASP A 1 115 ? 29.613 37.877 5.634 1.00 23.38 115 ASP A CA 1
ATOM 912 C C . ASP A 1 115 ? 28.539 37.269 6.536 1.00 23.53 115 ASP A C 1
ATOM 913 O O . ASP A 1 115 ? 27.401 37.772 6.589 1.00 24.48 115 ASP A O 1
ATOM 918 N N . GLY A 1 116 ? 28.907 36.194 7.230 1.00 22.69 116 GLY A N 1
ATOM 919 C CA . GLY A 1 116 ? 28.006 35.483 8.131 1.00 22.33 116 GLY A CA 1
ATOM 920 C C . GLY A 1 116 ? 28.066 36.012 9.555 1.00 21.61 116 GLY A C 1
ATOM 921 O O . GLY A 1 116 ? 28.823 36.942 9.857 1.00 22.40 116 GLY A O 1
ATOM 922 N N . PRO A 1 117 ? 27.231 35.442 10.431 1.00 22.81 117 PRO A N 1
ATOM 923 C CA . PRO A 1 117 ? 27.148 35.882 11.823 1.00 22.69 117 PRO A CA 1
ATOM 924 C C . PRO A 1 117 ? 28.340 35.390 12.639 1.00 23.61 117 PRO A C 1
ATOM 925 O O . PRO A 1 117 ? 28.995 34.417 12.273 1.00 22.77 117 PRO A O 1
ATOM 929 N N . PRO A 1 118 ? 28.613 36.062 13.768 1.00 24.82 118 PRO A N 1
ATOM 930 C CA . PRO A 1 118 ? 29.610 35.516 14.680 1.00 25.74 118 PRO A CA 1
ATOM 931 C C . PRO A 1 118 ? 29.129 34.164 15.243 1.00 25.98 118 PRO A C 1
ATOM 932 O O . PRO A 1 118 ? 27.922 33.884 15.242 1.00 26.12 118 PRO A O 1
ATOM 936 N N . PRO A 1 119 ? 30.058 33.342 15.752 1.00 26.50 119 PRO A N 1
ATOM 937 C CA . PRO A 1 119 ? 31.487 33.605 15.931 1.00 26.77 119 PRO A CA 1
ATOM 938 C C . PRO A 1 119 ? 32.343 33.313 14.710 1.00 26.53 119 PRO A C 1
ATOM 939 O O . PRO A 1 119 ? 33.465 33.795 14.638 1.00 27.33 119 PRO A O 1
ATOM 943 N N . THR A 1 120 ? 31.832 32.534 13.751 1.00 26.26 120 THR A N 1
ATOM 944 C CA . THR A 1 120 ? 32.647 32.136 12.602 1.00 25.60 120 THR A CA 1
ATOM 945 C C . THR A 1 120 ? 32.710 33.204 11.519 1.00 24.69 120 THR A C 1
ATOM 946 O O . THR A 1 120 ? 33.657 33.241 10.723 1.00 25.46 120 THR A O 1
ATOM 950 N N . GLY A 1 121 ? 31.688 34.060 11.481 1.00 22.87 121 GLY A N 1
ATOM 951 C CA . GLY A 1 121 ? 31.563 35.084 10.443 1.00 21.67 121 GLY A CA 1
ATOM 952 C C . GLY A 1 121 ? 31.335 34.470 9.066 1.00 21.13 121 GLY A C 1
ATOM 953 O O . GLY A 1 121 ? 31.515 35.138 8.063 1.00 20.84 121 GLY A O 1
ATOM 954 N N . GLU A 1 122 ? 31.000 33.185 9.028 1.00 19.48 122 GLU A N 1
ATOM 955 C CA . GLU A 1 122 ? 30.851 32.488 7.721 1.00 19.53 122 GLU A CA 1
ATOM 956 C C . GLU A 1 122 ? 29.409 32.284 7.273 1.00 18.34 122 GLU A C 1
ATOM 957 O O . GLU A 1 122 ? 28.533 31.950 8.077 1.00 17.24 122 GLU A O 1
ATOM 963 N N . ARG A 1 123 ? 29.182 32.483 5.970 1.00 17.26 123 ARG A N 1
ATOM 964 C CA . ARG A 1 123 ? 27.916 32.153 5.324 1.00 17.43 123 ARG A CA 1
ATOM 965 C C . ARG A 1 123 ? 28.150 31.008 4.360 1.00 17.32 123 ARG A C 1
ATOM 966 O O . ARG A 1 123 ? 29.011 31.092 3.476 1.00 17.31 123 ARG A O 1
ATOM 974 N N . HIS A 1 124 ? 27.389 29.936 4.548 1.00 17.60 124 HIS A N 1
ATOM 975 C CA . HIS A 1 124 ? 27.520 28.733 3.726 1.00 17.33 124 HIS A CA 1
ATOM 976 C C . HIS A 1 124 ? 26.512 28.819 2.614 1.00 16.91 124 HIS A C 1
ATOM 977 O O . HIS A 1 124 ? 25.277 28.789 2.835 1.00 17.87 124 HIS A O 1
ATOM 984 N N A CYS A 1 125 ? 27.027 28.945 1.394 0.50 15.29 125 CYS A N 1
ATOM 985 N N B CYS A 1 125 ? 27.040 28.926 1.398 0.50 16.03 125 CYS A N 1
ATOM 986 C CA A CYS A 1 125 ? 26.187 29.183 0.243 0.50 14.61 125 CYS A CA 1
ATOM 987 C CA B CYS A 1 125 ? 26.242 29.192 0.228 0.50 15.46 125 CYS A CA 1
ATOM 988 C C A CYS A 1 125 ? 26.207 27.953 -0.649 0.50 14.29 125 CYS A C 1
ATOM 989 C C B CYS A 1 125 ? 26.239 27.925 -0.626 0.50 14.81 125 CYS A C 1
ATOM 990 O O A CYS A 1 125 ? 27.093 27.791 -1.486 0.50 13.24 125 CYS A O 1
ATOM 991 O O B CYS A 1 125 ? 27.153 27.704 -1.419 0.50 13.89 125 CYS A O 1
ATOM 996 N N . LEU A 1 126 ? 25.212 27.097 -0.441 1.00 13.98 126 LEU A N 1
ATOM 997 C CA . LEU A 1 126 ? 25.173 25.782 -1.060 1.00 14.21 126 LEU A CA 1
ATOM 998 C C . LEU A 1 126 ? 24.281 25.769 -2.281 1.00 14.73 126 LEU A C 1
ATOM 999 O O . LEU A 1 126 ? 23.162 26.271 -2.266 1.00 15.28 126 LEU A O 1
ATOM 1004 N N . ASN A 1 127 ? 24.795 25.167 -3.341 1.00 14.44 127 ASN A N 1
ATOM 1005 C CA . ASN A 1 127 ? 24.028 24.990 -4.547 1.00 13.85 127 ASN A CA 1
ATOM 1006 C C . ASN A 1 127 ? 23.105 23.772 -4.408 1.00 14.03 127 ASN A C 1
ATOM 1007 O O . ASN A 1 127 ? 23.585 22.646 -4.302 1.00 13.75 127 ASN A O 1
ATOM 1012 N N . SER A 1 128 ? 21.784 23.981 -4.460 1.00 15.24 128 SER A N 1
ATOM 1013 C CA . SER A 1 128 ? 20.859 22.835 -4.295 1.00 15.14 128 SER A CA 1
ATOM 1014 C C . SER A 1 128 ? 21.013 21.748 -5.378 1.00 15.17 128 SER A C 1
ATOM 1015 O O . SER A 1 128 ? 20.657 20.605 -5.168 1.00 14.86 128 SER A O 1
ATOM 1018 N N . VAL A 1 129 ? 21.542 22.121 -6.536 1.00 14.38 129 VAL A N 1
ATOM 1019 C CA . VAL A 1 129 ? 21.741 21.168 -7.647 1.00 13.95 129 VAL A CA 1
ATOM 1020 C C . VAL A 1 129 ? 22.807 20.119 -7.282 1.00 13.12 129 VAL A C 1
ATOM 1021 O O . VAL A 1 129 ? 22.775 19.004 -7.750 1.00 12.82 129 VAL A O 1
ATOM 1025 N N . SER A 1 130 ? 23.712 20.495 -6.383 1.00 12.92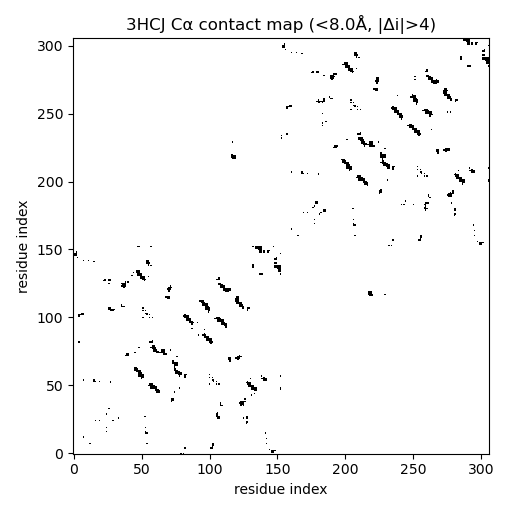 130 SER A N 1
ATOM 1026 C CA . SER A 1 130 ? 24.817 19.618 -5.989 1.00 13.26 130 SER A CA 1
ATOM 1027 C C . SER A 1 130 ? 24.415 18.528 -4.989 1.00 13.72 130 SER A C 1
ATOM 1028 O O . SER A 1 130 ? 25.206 17.647 -4.685 1.00 13.62 130 SER A O 1
ATOM 1031 N N . LEU A 1 131 ? 23.184 18.605 -4.486 1.00 13.32 131 LEU A N 1
ATOM 1032 C CA . LEU A 1 131 ? 22.752 17.785 -3.347 1.00 13.92 131 LEU A CA 1
ATOM 1033 C C . LEU A 1 131 ? 21.514 16.979 -3.651 1.00 14.07 131 LEU A C 1
ATOM 1034 O O . LEU A 1 131 ? 20.611 17.465 -4.351 1.00 14.52 131 LEU A O 1
ATOM 1039 N N . ALA A 1 132 ? 21.513 15.728 -3.184 1.00 13.99 132 ALA A N 1
ATOM 1040 C CA . ALA A 1 132 ? 20.283 14.896 -3.136 1.00 13.91 132 ALA A CA 1
ATOM 1041 C C . ALA A 1 132 ? 19.863 14.727 -1.673 1.00 14.08 132 ALA A C 1
ATOM 1042 O O . ALA A 1 132 ? 20.649 15.001 -0.755 1.00 13.75 132 ALA A O 1
ATOM 1044 N N . PHE A 1 133 ? 18.609 14.332 -1.446 1.00 15.13 133 PHE A N 1
ATOM 1045 C CA . PHE A 1 133 ? 18.085 14.247 -0.079 1.00 16.18 133 PHE A CA 1
ATOM 1046 C C . PHE A 1 133 ? 17.632 12.833 0.287 1.00 15.71 133 PHE A C 1
ATOM 1047 O O . PHE A 1 133 ? 16.869 12.218 -0.467 1.00 16.58 133 PHE A O 1
ATOM 1055 N N . THR A 1 134 ? 18.127 12.352 1.414 1.00 15.20 134 THR A N 1
ATOM 1056 C CA . THR A 1 134 ? 17.706 11.072 2.015 1.00 15.83 134 THR A CA 1
ATOM 1057 C C . THR A 1 134 ? 16.964 11.353 3.318 1.00 15.89 134 THR A C 1
ATOM 1058 O O . THR A 1 134 ? 17.542 11.880 4.262 1.00 16.54 134 THR A O 1
ATOM 1062 N N . GLU A 1 135 ? 15.688 10.980 3.394 1.00 17.79 135 GLU A N 1
ATOM 1063 C CA . GLU A 1 135 ? 14.988 11.195 4.664 1.00 18.07 135 GLU A CA 1
ATOM 1064 C C . GLU A 1 135 ? 15.503 10.258 5.752 1.00 18.09 135 GLU A C 1
ATOM 1065 O O . GLU A 1 135 ? 15.917 9.146 5.453 1.00 17.46 135 GLU A O 1
ATOM 1071 N N . ASP A 1 136 ? 15.478 10.714 7.000 1.00 18.94 136 ASP A N 1
ATOM 1072 C CA . ASP A 1 136 ? 15.936 9.891 8.126 1.00 18.18 136 ASP A CA 1
ATOM 1073 C C . ASP A 1 136 ? 15.200 8.557 8.084 1.00 18.53 136 ASP A C 1
ATOM 1074 O O . ASP A 1 136 ? 14.012 8.510 7.743 1.00 18.40 136 ASP A O 1
ATOM 1079 N N . GLY A 1 137 ? 15.937 7.486 8.359 1.00 18.19 137 GLY A N 1
ATOM 1080 C CA . GLY A 1 137 ? 15.387 6.120 8.348 1.00 18.18 137 GLY A CA 1
ATOM 1081 C C . GLY A 1 137 ? 15.552 5.380 7.028 1.00 18.59 137 GLY A C 1
ATOM 1082 O O . GLY A 1 137 ? 15.400 4.163 6.986 1.00 18.25 137 GLY A O 1
ATOM 1083 N N . GLN A 1 138 ? 15.893 6.112 5.959 1.00 19.38 138 GLN A N 1
ATOM 1084 C CA . GLN A 1 138 ? 16.027 5.527 4.635 1.00 19.92 138 GLN A CA 1
ATOM 1085 C C . GLN A 1 138 ? 17.517 5.286 4.340 1.00 19.24 138 GLN A C 1
ATOM 1086 O O . GLN A 1 138 ? 18.352 6.146 4.644 1.00 18.41 138 GLN A O 1
ATOM 1092 N N . PRO A 1 139 ? 17.866 4.109 3.796 1.00 18.59 139 PRO A N 1
ATOM 1093 C CA . PRO A 1 139 ? 19.289 3.884 3.512 1.00 17.85 139 PRO A CA 1
ATOM 1094 C C . PRO A 1 139 ? 19.892 4.899 2.549 1.00 16.84 139 PRO A C 1
ATOM 1095 O O . PRO A 1 139 ? 19.224 5.348 1.614 1.00 14.87 139 PRO A O 1
ATOM 1099 N N . LEU A 1 140 ? 21.145 5.252 2.812 1.00 15.17 140 LEU A N 1
ATOM 1100 C CA . LEU A 1 140 ? 21.906 6.148 1.932 1.00 15.16 140 LEU A CA 1
ATOM 1101 C C . LEU A 1 140 ? 21.912 5.555 0.495 1.00 15.38 140 LEU A C 1
ATOM 1102 O O . LEU A 1 140 ? 21.792 4.328 0.319 1.00 14.98 140 LEU A O 1
ATOM 1107 N N . PRO A 1 141 ? 22.076 6.420 -0.525 1.00 15.18 141 PRO A N 1
ATOM 1108 C CA . PRO A 1 141 ? 22.029 5.990 -1.921 1.00 15.18 141 PRO A CA 1
ATOM 1109 C C . PRO A 1 141 ? 23.194 5.043 -2.273 1.00 15.16 141 PRO A C 1
ATOM 1110 O O . PRO A 1 141 ? 22.993 4.079 -3.020 1.00 15.18 141 PRO A O 1
ATOM 1114 N N . ASN A 1 142 ? 24.369 5.285 -1.693 1.00 14.75 142 ASN A N 1
ATOM 1115 C CA . ASN A 1 142 ? 25.547 4.414 -1.879 1.00 15.07 142 ASN A CA 1
ATOM 1116 C C . ASN A 1 142 ? 25.820 3.992 -3.348 1.00 15.91 142 ASN A C 1
ATOM 1117 O O . ASN A 1 142 ? 25.970 2.800 -3.639 1.00 15.53 142 ASN A O 1
ATOM 1122 N N . PRO A 1 143 ? 25.888 4.965 -4.269 1.00 15.49 143 PRO A N 1
ATOM 1123 C CA . PRO A 1 143 ? 26.193 4.608 -5.664 1.00 16.17 143 PRO A CA 1
ATOM 1124 C C . PRO A 1 143 ? 27.550 3.913 -5.880 1.00 15.59 143 PRO A C 1
ATOM 1125 O O . PRO A 1 143 ? 27.708 3.164 -6.853 1.00 16.82 143 PRO A O 1
ATOM 1129 N N . LEU A 1 144 ? 28.503 4.117 -4.970 1.00 15.84 144 LEU A N 1
ATOM 1130 C CA . LEU A 1 144 ? 29.796 3.477 -5.105 1.00 16.22 144 LEU A CA 1
ATOM 1131 C C . LEU A 1 144 ? 29.776 2.048 -4.533 1.00 16.42 144 LEU A C 1
ATOM 1132 O O . LEU A 1 144 ? 30.747 1.306 -4.664 1.00 16.71 144 LEU A O 1
ATOM 1137 N N . GLN A 1 145 ? 28.667 1.689 -3.879 1.00 16.78 145 GLN A N 1
ATOM 1138 C CA . GLN A 1 145 ? 28.508 0.365 -3.274 1.00 16.92 145 GLN A CA 1
ATOM 1139 C C . GLN A 1 145 ? 29.618 0.036 -2.295 1.00 17.42 145 GLN A C 1
ATOM 1140 O O . GLN A 1 145 ? 30.242 -1.027 -2.407 1.00 17.62 145 GLN A O 1
ATOM 1146 N N . ARG A 1 146 ? 29.869 0.974 -1.381 1.00 18.26 146 ARG A N 1
ATOM 1147 C CA . ARG A 1 146 ? 30.915 0.860 -0.363 1.00 19.51 146 ARG A CA 1
ATOM 1148 C C . ARG A 1 146 ? 30.322 0.133 0.835 1.00 20.18 146 ARG A C 1
ATOM 1149 O O . ARG A 1 146 ? 29.165 0.366 1.199 1.00 20.86 146 ARG A O 1
ATOM 1157 N N . ALA A 1 147 ? 31.106 -0.745 1.464 1.00 20.93 147 ALA A N 1
ATOM 1158 C CA . ALA A 1 147 ? 30.624 -1.485 2.627 1.00 21.80 147 ALA A CA 1
ATOM 1159 C C . ALA A 1 147 ? 30.620 -0.659 3.911 1.00 22.27 147 ALA A C 1
ATOM 1160 O O . ALA A 1 147 ? 31.276 0.396 4.000 1.00 22.77 147 ALA A O 1
ATOM 1162 N N . GLY A 1 148 ? 29.863 -1.128 4.898 1.00 21.80 148 GLY A N 1
ATOM 1163 C CA . GLY A 1 148 ? 29.873 -0.507 6.216 1.00 21.66 148 GLY A CA 1
ATOM 1164 C C . GLY A 1 148 ? 28.771 0.500 6.439 1.00 21.87 148 GLY A C 1
ATOM 1165 O O . GLY A 1 148 ? 27.617 0.223 6.133 1.00 22.94 148 GLY A O 1
ATOM 1166 N N . ALA A 1 149 ? 29.114 1.666 6.983 1.00 22.10 149 ALA A N 1
ATOM 1167 C CA . ALA A 1 149 ? 28.110 2.676 7.362 1.00 20.47 149 ALA A CA 1
ATOM 1168 C C . ALA A 1 149 ? 27.267 3.142 6.176 1.00 19.58 149 ALA A C 1
ATOM 1169 O O . ALA A 1 149 ? 26.102 3.495 6.339 1.00 19.34 149 ALA A O 1
ATOM 1171 N N . GLU A 1 150 ? 27.860 3.133 4.982 1.00 18.36 150 GLU A N 1
ATOM 1172 C CA . GLU A 1 150 ? 27.176 3.649 3.808 1.00 17.22 150 GLU A CA 1
ATOM 1173 C C . GLU A 1 150 ? 26.041 2.725 3.334 1.00 17.14 150 GLU A C 1
ATOM 1174 O O . GLU A 1 150 ? 25.217 3.115 2.495 1.00 16.87 150 GLU A O 1
ATOM 1180 N N . THR A 1 151 ? 25.988 1.513 3.901 1.00 17.58 151 THR A N 1
ATOM 1181 C CA . THR A 1 151 ? 24.901 0.584 3.618 1.00 17.30 151 THR A CA 1
ATOM 1182 C C . THR A 1 151 ? 23.667 0.816 4.518 1.00 17.88 151 THR A C 1
ATOM 1183 O O . THR A 1 151 ? 22.689 0.082 4.432 1.00 18.40 151 THR A O 1
AT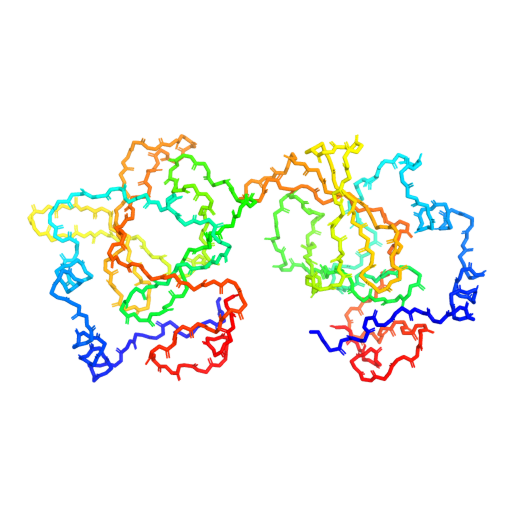OM 1187 N N . GLN A 1 152 ? 23.724 1.818 5.382 1.00 17.42 152 GLN A N 1
ATOM 1188 C CA . GLN A 1 152 ? 22.678 2.058 6.368 1.00 17.98 152 GLN A CA 1
ATOM 1189 C C . GLN A 1 152 ? 21.998 3.415 6.155 1.00 18.67 152 GLN A C 1
ATOM 1190 O O . GLN A 1 152 ? 22.485 4.253 5.379 1.00 18.45 152 GLN A O 1
ATOM 1196 N N . PRO A 1 153 ? 20.885 3.649 6.875 1.00 18.49 153 PRO A N 1
ATOM 1197 C CA . PRO A 1 153 ? 20.418 5.025 7.002 1.00 18.21 153 PRO A CA 1
ATOM 1198 C C . PRO A 1 153 ? 21.539 5.908 7.554 1.00 18.66 153 PRO A C 1
ATOM 1199 O O . PRO A 1 153 ? 22.441 5.435 8.274 1.00 18.57 153 PRO A O 1
ATOM 1203 N N . ALA A 1 154 ? 21.470 7.193 7.216 1.00 20.05 154 ALA A N 1
ATOM 1204 C CA . ALA A 1 154 ? 22.461 8.178 7.678 1.00 20.30 154 ALA A CA 1
ATOM 1205 C C . ALA A 1 154 ? 22.311 8.568 9.141 1.00 21.36 154 ALA A C 1
ATOM 1206 O O . ALA A 1 154 ? 23.241 9.118 9.745 1.00 21.40 154 ALA A O 1
ATOM 1209 N N . SER B 1 2 ? 24.765 19.249 26.285 1.00 28.53 2 SER B N 1
ATOM 1210 C CA . SER B 1 2 ? 26.209 18.873 26.364 1.00 27.24 2 SER B CA 1
ATOM 1211 C C . SER B 1 2 ? 26.420 17.353 26.447 1.00 26.91 2 SER B C 1
ATOM 1212 O O . SER B 1 2 ? 25.654 16.650 27.110 1.00 27.92 2 SER B O 1
ATOM 1215 N N . GLN B 1 3 ? 27.485 16.866 25.812 1.00 25.86 3 GLN B N 1
ATOM 1216 C CA . GLN B 1 3 ? 27.839 15.449 25.862 1.00 25.27 3 GLN B CA 1
ATOM 1217 C C . GLN B 1 3 ? 28.835 15.177 27.000 1.00 23.21 3 GLN B C 1
ATOM 1218 O O . GLN B 1 3 ? 29.452 14.102 27.049 1.00 23.10 3 GLN B O 1
ATOM 1224 N N . PHE B 1 4 ? 29.002 16.175 27.871 1.00 20.92 4 PHE B N 1
ATOM 1225 C CA . PHE B 1 4 ? 29.885 16.076 29.040 1.00 19.50 4 PHE B CA 1
ATOM 1226 C C . PHE B 1 4 ? 29.095 15.867 30.337 1.00 19.53 4 PHE B C 1
ATOM 1227 O O . PHE B 1 4 ? 27.971 16.339 30.480 1.00 19.18 4 PHE B O 1
ATOM 1235 N N . ASP B 1 5 ? 29.695 15.120 31.265 1.00 18.93 5 ASP B N 1
ATOM 1236 C CA . ASP B 1 5 ? 29.076 14.871 32.558 1.00 18.56 5 ASP B CA 1
ATOM 1237 C C . ASP B 1 5 ? 29.516 16.001 33.500 1.00 18.06 5 ASP B C 1
ATOM 1238 O O . ASP B 1 5 ? 30.695 16.123 33.883 1.00 17.68 5 ASP B O 1
ATOM 1243 N N . LEU B 1 6 ? 28.568 16.873 33.811 1.00 18.10 6 LEU B N 1
ATOM 1244 C CA . LEU B 1 6 ? 28.835 18.077 34.582 1.00 17.42 6 LEU B CA 1
ATOM 1245 C C . LEU B 1 6 ? 28.745 17.816 36.083 1.00 17.66 6 LEU B C 1
ATOM 1246 O O . LEU B 1 6 ? 28.855 18.745 36.866 1.00 16.00 6 LEU B O 1
ATOM 1251 N N . THR B 1 7 ? 28.565 16.554 36.472 1.00 18.18 7 THR B N 1
ATOM 1252 C CA . THR B 1 7 ? 28.498 16.224 37.908 1.00 18.03 7 THR B CA 1
ATOM 1253 C C . THR B 1 7 ? 29.821 16.693 38.540 1.00 17.66 7 THR B C 1
ATOM 1254 O O . THR B 1 7 ? 30.869 16.469 37.952 1.00 17.23 7 THR B O 1
ATOM 1258 N N . PRO B 1 8 ? 29.768 17.435 39.655 1.00 18.12 8 PRO B N 1
ATOM 1259 C CA . PRO B 1 8 ? 31.027 17.891 40.278 1.00 18.61 8 PRO B CA 1
ATOM 1260 C C . PRO B 1 8 ? 31.979 16.772 40.691 1.00 19.91 8 PRO B C 1
ATOM 1261 O O . PRO B 1 8 ? 31.546 15.635 40.880 1.00 21.07 8 PRO B O 1
ATOM 1265 N N . PRO B 1 9 ? 33.281 17.095 40.810 1.00 20.03 9 PRO B N 1
ATOM 1266 C CA . PRO B 1 9 ? 34.259 16.170 41.385 1.00 20.64 9 PRO B CA 1
ATOM 1267 C C . PRO B 1 9 ? 33.785 15.713 42.774 1.00 20.32 9 PRO B C 1
ATOM 1268 O O . PRO B 1 9 ? 33.219 16.505 43.511 1.00 21.78 9 PRO B O 1
ATOM 1272 N N . SER B 1 10 ? 34.057 14.461 43.110 1.00 21.04 10 SER B N 1
ATOM 1273 C CA . SER B 1 10 ? 33.868 13.981 44.471 1.00 20.80 10 SER B CA 1
ATOM 1274 C C . SER B 1 10 ? 34.847 14.728 45.375 1.00 21.18 10 SER B C 1
ATOM 1275 O O . SER B 1 10 ? 35.848 15.267 44.877 1.00 20.17 10 SER B O 1
ATOM 1278 N N . PRO B 1 11 ? 34.587 14.755 46.705 1.00 21.12 11 PRO B N 1
ATOM 1279 C CA . PRO B 1 11 ? 35.608 15.305 47.617 1.00 21.32 11 PRO B CA 1
ATOM 1280 C C . PRO B 1 11 ? 37.025 14.720 47.389 1.00 21.06 11 PRO B C 1
ATOM 1281 O O . PRO B 1 11 ? 37.996 15.490 47.349 1.00 20.92 11 PRO B O 1
ATOM 1285 N N . ALA B 1 12 ? 37.144 13.401 47.219 1.00 20.93 12 ALA B N 1
ATOM 1286 C CA . ALA B 1 12 ? 38.438 12.747 47.020 1.00 20.37 12 ALA B CA 1
ATOM 1287 C C . ALA B 1 12 ? 39.078 13.244 45.733 1.00 20.21 12 ALA B C 1
ATOM 1288 O O . ALA B 1 12 ? 40.277 13.546 45.666 1.00 19.95 12 ALA B O 1
ATOM 1290 N N . GLN B 1 13 ? 38.260 13.319 44.689 1.00 19.08 13 GLN B N 1
ATOM 1291 C CA . GLN B 1 13 ? 38.744 13.802 43.397 1.00 18.91 13 GLN B CA 1
ATOM 1292 C C . GLN B 1 13 ? 39.227 15.237 43.473 1.00 18.93 13 GLN B C 1
ATOM 1293 O O . GLN B 1 13 ? 40.280 15.567 42.911 1.00 18.72 13 GLN B O 1
ATOM 1299 N N A ARG B 1 14 ? 38.448 16.078 44.143 0.50 18.75 14 ARG B N 1
ATOM 1300 N N B ARG B 1 14 ? 38.462 16.083 44.162 0.50 18.51 14 ARG B N 1
ATOM 1301 C CA A ARG B 1 14 ? 38.756 17.492 44.294 0.50 19.14 14 ARG B CA 1
ATOM 1302 C CA B ARG B 1 14 ? 38.767 17.512 44.279 0.50 18.73 14 ARG B CA 1
ATOM 1303 C C A ARG B 1 14 ? 40.096 17.618 45.008 0.50 19.42 14 ARG B C 1
ATOM 1304 C C B ARG B 1 14 ? 40.053 17.708 45.079 0.50 19.20 14 ARG B C 1
ATOM 1305 O O A ARG B 1 14 ? 41.003 18.291 44.515 0.50 18.86 14 ARG B O 1
ATOM 1306 O O B ARG B 1 14 ? 40.879 18.545 44.731 0.50 18.96 14 ARG B O 1
ATOM 1321 N N . ASP B 1 15 ? 40.238 16.908 46.128 1.00 19.84 15 ASP B N 1
ATOM 1322 C CA . ASP B 1 15 ? 41.493 16.961 46.902 1.00 21.00 15 ASP B CA 1
ATOM 1323 C C . ASP B 1 15 ? 42.687 16.628 46.005 1.00 21.06 15 ASP B C 1
ATOM 1324 O O . ASP B 1 15 ? 43.720 17.323 46.041 1.00 21.58 15 ASP B O 1
ATOM 1329 N N . ALA B 1 16 ? 42.541 15.584 45.191 1.00 20.87 16 ALA B N 1
ATOM 1330 C CA . ALA B 1 16 ? 43.598 15.163 44.274 1.00 21.85 16 ALA B CA 1
ATOM 1331 C C . ALA B 1 16 ? 43.863 16.215 43.197 1.00 22.31 16 ALA B C 1
ATOM 1332 O O . ALA B 1 16 ? 45.016 16.481 42.874 1.00 23.21 16 ALA B O 1
ATOM 1334 N N . LEU B 1 17 ? 42.814 16.816 42.640 1.00 21.82 17 LEU B N 1
ATOM 1335 C CA . LEU B 1 17 ? 43.012 17.850 41.611 1.00 21.46 17 LEU B CA 1
ATOM 1336 C C . LEU B 1 17 ? 43.712 19.070 42.210 1.00 21.36 17 LEU B C 1
ATOM 1337 O O . LEU B 1 17 ? 44.595 19.646 41.575 1.00 21.07 17 LEU B O 1
ATOM 1342 N N . ILE B 1 18 ? 43.328 19.446 43.427 1.00 20.94 18 ILE B N 1
ATOM 1343 C CA . ILE B 1 18 ? 43.935 20.593 44.126 1.00 21.28 18 ILE B CA 1
ATOM 1344 C C . ILE B 1 18 ? 45.419 20.379 44.432 1.00 22.57 18 ILE B C 1
ATOM 1345 O O . ILE B 1 18 ? 46.229 21.311 44.322 1.00 21.74 18 ILE B O 1
ATOM 1350 N N . ALA B 1 19 ? 45.769 19.148 44.796 1.00 23.56 19 ALA B N 1
ATOM 1351 C CA . ALA B 1 19 ? 47.148 18.802 45.152 1.00 24.57 19 ALA B CA 1
ATOM 1352 C C . ALA B 1 19 ? 48.097 18.920 43.971 1.00 24.84 19 ALA B C 1
ATOM 1353 O O . ALA B 1 19 ? 49.304 19.093 44.157 1.00 25.80 19 ALA B O 1
ATOM 1355 N N . GLY B 1 20 ? 47.553 18.823 42.761 1.00 24.11 20 GLY B N 1
ATOM 1356 C CA . GLY B 1 20 ? 48.319 19.008 41.529 1.00 24.28 20 GLY B CA 1
ATOM 1357 C C . GLY B 1 20 ? 48.455 20.451 41.068 1.00 23.57 20 GLY B C 1
ATOM 1358 O O . GLY B 1 20 ? 49.156 20.734 40.087 1.00 25.37 20 GLY B O 1
ATOM 1359 N N . LEU B 1 21 ? 47.790 21.376 41.754 1.00 22.91 21 LEU B N 1
ATOM 1360 C CA . LEU B 1 21 ? 47.840 22.781 41.360 1.00 22.39 21 LEU B CA 1
ATOM 1361 C C . LEU B 1 21 ? 49.031 23.471 42.000 1.00 22.65 21 LEU B C 1
ATOM 1362 O O . LEU B 1 21 ? 49.467 23.080 43.082 1.00 23.50 21 LEU B O 1
ATOM 1367 N N . SER B 1 22 ? 49.522 24.524 41.351 1.00 23.09 22 SER B N 1
ATOM 1368 C CA . SER B 1 22 ? 50.553 25.351 41.953 1.00 23.04 22 SER B CA 1
ATOM 1369 C C . SER B 1 22 ? 49.914 26.245 43.000 1.00 23.30 22 SER B C 1
ATOM 1370 O O . SER B 1 22 ? 48.690 26.386 43.058 1.00 22.98 22 SER B O 1
ATOM 1373 N N . ASP B 1 23 ? 50.732 26.867 43.833 1.00 23.00 23 ASP B N 1
ATOM 1374 C CA . ASP B 1 23 ? 50.217 27.845 44.800 1.00 23.47 23 ASP B CA 1
ATOM 1375 C C . ASP B 1 23 ? 49.363 28.969 44.187 1.00 22.34 23 ASP B C 1
ATOM 1376 O O . ASP B 1 23 ? 48.284 29.284 44.711 1.00 22.37 23 ASP B O 1
ATOM 1381 N N A GLU B 1 24 ? 49.849 29.557 43.092 0.50 21.92 24 GLU B N 1
ATOM 1382 N N B GLU B 1 24 ? 49.841 29.547 43.088 0.50 21.60 24 GLU B N 1
ATOM 1383 C CA A GLU B 1 24 ? 49.153 30.619 42.356 0.50 21.63 24 GLU B CA 1
ATOM 1384 C CA B GLU B 1 24 ? 49.131 30.612 42.387 0.50 21.01 24 GLU B CA 1
ATOM 1385 C C A GLU B 1 24 ? 47.831 30.107 41.797 0.50 20.70 24 GLU B C 1
ATOM 1386 C C B GLU B 1 24 ? 47.820 30.101 41.810 0.50 20.35 24 GLU B C 1
ATOM 1387 O O A GLU B 1 24 ? 46.814 30.795 41.861 0.50 20.51 24 GLU B O 1
ATOM 1388 O O B GLU B 1 24 ? 46.799 30.784 41.868 0.50 20.18 24 GLU B O 1
ATOM 1399 N N . GLU B 1 25 ? 47.852 28.883 41.283 1.00 19.46 25 GLU B N 1
ATOM 1400 C CA . GLU B 1 25 ? 46.657 28.264 40.713 1.00 19.34 25 GLU B CA 1
ATOM 1401 C C . GLU B 1 25 ? 45.609 28.046 41.806 1.00 18.83 25 GLU B C 1
ATOM 1402 O O . GLU B 1 25 ? 44.416 28.316 41.598 1.00 17.45 25 GLU B O 1
ATOM 1408 N N . GLN B 1 26 ? 46.058 27.616 42.990 1.00 18.63 26 GLN B N 1
ATOM 1409 C CA . GLN B 1 26 ? 45.118 27.468 44.111 1.00 20.01 26 GLN B CA 1
ATOM 1410 C C . GLN B 1 26 ? 44.503 28.807 44.539 1.00 19.87 26 GLN B C 1
ATOM 1411 O O . GLN B 1 26 ? 43.275 28.889 44.756 1.00 19.65 26 GLN B O 1
ATOM 1417 N N . ARG B 1 27 ? 45.321 29.856 44.640 1.00 19.89 27 ARG B N 1
ATOM 1418 C CA . ARG B 1 27 ? 44.835 31.198 44.985 1.00 21.58 27 ARG B CA 1
ATOM 1419 C C . ARG B 1 27 ? 43.741 31.666 44.035 1.00 20.81 27 ARG B C 1
ATOM 1420 O O . ARG B 1 27 ? 42.713 32.198 44.466 1.00 20.88 27 ARG B O 1
ATOM 1428 N N . VAL B 1 28 ? 43.971 31.445 42.743 1.00 19.78 28 VAL B N 1
ATOM 1429 C CA . VAL B 1 28 ? 43.064 31.939 41.699 1.00 18.51 28 VAL B CA 1
ATOM 1430 C C . VAL B 1 28 ? 41.793 31.097 41.566 1.00 17.45 28 VAL B C 1
ATOM 1431 O O . VAL B 1 28 ? 40.673 31.605 41.683 1.00 18.33 28 VAL B O 1
ATOM 1435 N N . LEU B 1 29 ? 41.973 29.803 41.350 1.00 16.45 29 LEU B N 1
ATOM 1436 C CA . LEU B 1 29 ? 40.852 28.927 41.037 1.00 15.59 29 LEU B CA 1
ATOM 1437 C C . LEU B 1 29 ? 39.918 28.758 42.214 1.00 16.01 29 LEU B C 1
ATOM 1438 O O . LEU B 1 29 ? 38.695 28.687 42.048 1.00 15.63 29 LEU B O 1
ATOM 1443 N N . LEU B 1 30 ? 40.497 28.711 43.414 1.00 16.90 30 LEU B N 1
ATOM 1444 C CA . LEU B 1 30 ? 39.717 28.233 44.568 1.00 17.61 30 LEU B CA 1
ATOM 1445 C C . LEU B 1 30 ? 39.220 29.341 45.469 1.00 18.92 30 LEU B C 1
ATOM 1446 O O . LEU B 1 30 ? 38.454 29.072 46.418 1.00 19.84 30 LEU B O 1
ATOM 1451 N N . HIS B 1 31 ? 39.649 30.572 45.207 1.00 18.65 31 HIS B N 1
ATOM 1452 C CA . HIS B 1 31 ? 39.261 31.669 46.060 1.00 21.61 31 HIS B CA 1
ATOM 1453 C C . HIS B 1 31 ? 38.678 32.845 45.292 1.00 21.59 31 HIS B C 1
ATOM 1454 O O . HIS B 1 31 ? 38.988 34.009 45.573 1.00 21.79 31 HIS B O 1
ATOM 1461 N N . HIS B 1 32 ? 37.858 32.516 44.293 1.00 21.07 32 HIS B N 1
ATOM 1462 C CA . HIS B 1 32 ? 37.043 33.498 43.600 1.00 21.51 32 HIS B CA 1
ATOM 1463 C C . HIS B 1 32 ? 37.968 34.524 42.956 1.00 21.70 32 HIS B C 1
ATOM 1464 O O . HIS B 1 32 ? 37.621 35.696 42.816 1.00 22.32 32 HIS B O 1
ATOM 1471 N N . GLY B 1 33 ? 39.168 34.048 42.593 1.00 23.14 33 GLY B N 1
ATOM 1472 C CA . GLY B 1 33 ? 40.152 34.812 41.840 1.00 24.54 33 GLY B CA 1
ATOM 1473 C C . GLY B 1 33 ? 40.899 35.867 42.612 1.00 26.50 33 GLY B C 1
ATOM 1474 O O . GLY B 1 33 ? 41.597 36.704 42.016 1.00 26.41 33 GLY B O 1
ATOM 1475 N N . THR B 1 34 ? 40.785 35.817 43.938 1.00 27.27 34 THR B N 1
ATOM 1476 C CA . THR B 1 34 ? 41.231 36.921 44.794 1.00 29.14 34 THR B CA 1
ATOM 1477 C C . THR B 1 34 ? 40.439 38.201 44.443 1.00 29.52 34 THR B C 1
ATOM 1478 O O . THR B 1 34 ? 39.496 38.182 43.636 1.00 29.63 34 THR B O 1
ATOM 1482 N N . GLU B 1 35 ? 40.832 39.314 45.051 1.00 30.70 35 GLU B N 1
ATOM 1483 C CA . GLU B 1 35 ? 40.133 40.588 44.876 1.00 32.26 35 GLU B CA 1
ATOM 1484 C C . GLU B 1 35 ? 40.557 41.362 43.626 1.00 31.96 35 GLU B C 1
ATOM 1485 O O . GLU B 1 35 ? 39.794 42.191 43.136 1.00 32.93 35 GLU B O 1
ATOM 1491 N N . ALA B 1 36 ? 41.761 41.098 43.117 1.00 31.37 36 ALA B N 1
ATOM 1492 C CA . ALA B 1 36 ? 42.339 41.885 41.999 1.00 30.63 36 ALA B CA 1
ATOM 1493 C C . ALA B 1 36 ? 41.868 41.437 40.594 1.00 29.94 36 ALA B C 1
ATOM 1494 O O . ALA B 1 36 ? 42.061 40.277 40.227 1.00 29.78 36 ALA B O 1
ATOM 1496 N N . PRO B 1 37 ? 41.265 42.355 39.807 1.00 28.97 37 PRO B N 1
ATOM 1497 C CA . PRO B 1 37 ? 40.753 41.997 38.483 1.00 27.63 37 PRO B CA 1
ATOM 1498 C C . PRO B 1 37 ? 41.831 41.768 37.426 1.00 26.48 37 PRO B C 1
ATOM 1499 O O . PRO B 1 37 ? 42.859 42.450 37.411 1.00 25.44 37 PRO B O 1
ATOM 1503 N N . PHE B 1 38 ? 41.577 40.796 36.554 1.00 24.70 38 PHE B N 1
ATOM 1504 C CA . PHE B 1 38 ? 42.430 40.519 35.412 1.00 23.31 38 PHE B CA 1
ATOM 1505 C C . PHE B 1 38 ? 41.540 40.341 34.207 1.00 22.46 38 PHE B C 1
ATOM 1506 O O . PHE B 1 38 ? 40.479 39.697 34.278 1.00 22.58 38 PHE B O 1
ATOM 1514 N N A CYS B 1 39 ? 41.961 40.943 33.097 0.50 20.41 39 CYS B N 1
ATOM 1515 N N B CYS B 1 39 ? 41.988 40.918 33.101 0.50 21.48 39 CYS B N 1
ATOM 1516 C CA A CYS B 1 39 ? 41.365 40.687 31.803 0.50 18.68 39 CYS B CA 1
ATOM 1517 C CA B CYS B 1 39 ? 41.367 40.692 31.832 0.50 20.26 39 CYS B CA 1
ATOM 1518 C C A CYS B 1 39 ? 42.424 40.024 30.940 0.50 18.33 39 CYS B C 1
ATOM 1519 C C B CYS B 1 39 ? 42.411 40.027 30.939 0.50 19.19 39 CYS B C 1
ATOM 1520 O O A CYS B 1 39 ? 43.156 40.680 30.186 0.50 18.70 39 CYS B O 1
ATOM 1521 O O B CYS B 1 39 ? 43.122 40.685 30.168 0.50 19.52 39 CYS B O 1
ATOM 1526 N N . GLY B 1 40 ? 42.520 38.706 31.080 1.00 18.54 40 GLY B N 1
ATOM 1527 C CA . GLY B 1 40 ? 43.528 37.933 30.374 1.00 18.13 40 GLY B CA 1
ATOM 1528 C C . GLY B 1 40 ? 43.510 38.049 28.880 1.00 18.93 40 GLY B C 1
ATOM 1529 O O . GLY B 1 40 ? 42.456 38.261 28.250 1.00 18.94 40 GLY B O 1
ATOM 1530 N N . VAL B 1 41 ? 44.698 37.901 28.308 1.00 20.11 41 VAL B N 1
ATOM 1531 C CA . VAL B 1 41 ? 44.899 37.939 26.891 1.00 21.90 41 VAL B CA 1
ATOM 1532 C C . VAL B 1 41 ? 45.576 36.613 26.529 1.00 22.80 41 VAL B C 1
ATOM 1533 O O . VAL B 1 41 ? 46.259 35.985 27.347 1.00 24.69 41 VAL B O 1
ATOM 1537 N N . PHE B 1 42 ? 45.370 36.167 25.315 1.00 23.89 42 PHE B N 1
ATOM 1538 C CA . PHE B 1 42 ? 45.797 34.791 25.045 1.00 24.24 42 PHE B CA 1
ATOM 1539 C C . PHE B 1 42 ? 46.446 34.752 23.671 1.00 26.10 42 PHE B C 1
ATOM 1540 O O . PHE B 1 42 ? 46.420 33.740 23.006 1.00 25.30 42 PHE B O 1
ATOM 1548 N N . LEU B 1 43 ? 46.849 35.939 23.214 1.00 29.41 43 LEU B N 1
ATOM 1549 C CA . LEU B 1 43 ? 47.341 36.205 21.857 1.00 32.36 43 LEU B CA 1
ATOM 1550 C C . LEU B 1 43 ? 48.663 35.527 21.540 1.00 33.85 43 LEU B C 1
ATOM 1551 O O . LEU B 1 43 ? 49.030 35.365 20.365 1.00 34.90 43 LEU B O 1
ATOM 1556 N N . ASP B 1 44 ? 49.333 35.092 22.596 1.00 35.45 44 ASP B N 1
ATOM 1557 C CA . ASP B 1 44 ? 50.557 34.330 22.445 1.00 35.92 44 ASP B CA 1
ATOM 1558 C C . ASP B 1 44 ? 50.334 33.098 21.649 1.00 35.76 44 ASP B C 1
ATOM 1559 O O . ASP B 1 44 ? 51.177 32.696 20.858 1.00 36.14 44 ASP B O 1
ATOM 1564 N N . ASN B 1 45 ? 49.192 32.487 21.867 1.00 35.01 45 ASN B N 1
ATOM 1565 C CA . ASN B 1 45 ? 48.843 31.228 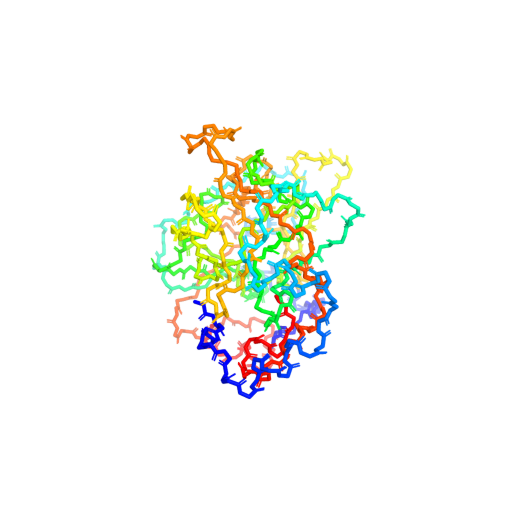21.239 1.00 33.87 45 ASN B CA 1
ATOM 1566 C C . ASN B 1 45 ? 48.275 31.402 19.882 1.00 33.13 45 ASN B C 1
ATOM 1567 O O . ASN B 1 45 ? 47.411 32.168 19.707 1.00 32.50 45 ASN B O 1
ATOM 1572 N N . LYS B 1 46 ? 48.824 30.682 18.910 1.00 31.95 46 LYS B N 1
ATOM 1573 C CA . LYS B 1 46 ? 48.364 30.775 17.564 1.00 30.62 46 LYS B CA 1
ATOM 1574 C C . LYS B 1 46 ? 47.667 29.524 17.068 1.00 30.12 46 LYS B C 1
ATOM 1575 O O . LYS B 1 46 ? 47.234 29.499 15.963 1.00 30.47 46 LYS B O 1
ATOM 1581 N N . LEU B 1 47 ? 47.542 28.513 17.907 1.00 28.36 47 LEU B N 1
ATOM 1582 C CA . LEU B 1 47 ? 46.989 27.223 17.479 1.00 26.83 47 LEU B CA 1
ATOM 1583 C C . LEU B 1 47 ? 45.480 27.151 17.676 1.00 26.36 47 LEU B C 1
ATOM 1584 O O . LEU B 1 47 ? 44.921 27.809 18.564 1.00 26.53 47 LEU B O 1
ATOM 1589 N N . ASP B 1 48 ? 44.815 26.356 16.844 1.00 24.39 48 ASP B N 1
ATOM 1590 C CA . ASP B 1 48 ? 43.384 26.120 17.021 1.00 22.45 48 ASP B CA 1
ATOM 1591 C C . ASP B 1 48 ? 43.208 25.103 18.135 1.00 21.00 48 ASP B C 1
ATOM 1592 O O . ASP B 1 48 ? 43.881 24.063 18.159 1.00 20.60 48 ASP B O 1
ATOM 1597 N N . GLY B 1 49 ? 42.306 25.392 19.065 1.00 18.90 49 GLY B N 1
ATOM 1598 C CA . GLY B 1 49 ? 42.117 24.450 20.155 1.00 17.37 49 GLY B CA 1
ATOM 1599 C C . GLY B 1 49 ? 41.046 24.890 21.129 1.00 16.27 49 GLY B C 1
ATOM 1600 O O . GLY B 1 49 ? 40.177 25.676 20.780 1.00 16.81 49 GLY B O 1
ATOM 1601 N N . VAL B 1 50 ? 41.119 24.342 22.339 1.00 16.15 50 VAL B N 1
ATOM 1602 C CA . VAL B 1 50 ? 40.083 24.592 23.347 1.00 14.73 50 VAL B CA 1
ATOM 1603 C C . VAL B 1 50 ? 40.755 24.839 24.702 1.00 14.85 50 VAL B C 1
ATOM 1604 O O . VAL B 1 50 ? 41.689 24.129 25.074 1.00 15.62 50 VAL B O 1
ATOM 1608 N N . TYR B 1 51 ? 40.291 25.862 25.418 1.00 13.59 51 TYR B N 1
ATOM 1609 C CA . TYR B 1 51 ? 40.796 26.117 26.758 1.00 12.27 51 TYR B CA 1
ATOM 1610 C C . TYR B 1 51 ? 39.873 25.383 27.715 1.00 11.73 51 TYR B C 1
ATOM 1611 O O . TYR B 1 51 ? 38.656 25.461 27.594 1.00 11.97 51 TYR B O 1
ATOM 1620 N N . THR B 1 52 ? 40.489 24.683 28.662 1.00 11.21 52 THR B N 1
ATOM 1621 C CA . THR B 1 52 ? 39.776 23.855 29.614 1.00 12.23 52 THR B CA 1
ATOM 1622 C C . THR B 1 52 ? 39.918 24.436 31.025 1.00 12.19 52 THR B C 1
ATOM 1623 O O . THR B 1 52 ? 40.901 25.161 31.358 1.00 12.48 52 THR B O 1
ATOM 1627 N N . CYS B 1 53 ? 38.932 24.136 31.874 1.00 11.84 53 CYS B N 1
ATOM 1628 C CA . CYS B 1 53 ? 39.095 24.434 33.299 1.00 12.31 53 CYS B CA 1
ATOM 1629 C C . CYS B 1 53 ? 40.408 23.835 33.825 1.00 12.96 53 CYS B C 1
ATOM 1630 O O . CYS B 1 53 ? 40.616 22.621 33.720 1.00 11.86 53 CYS B O 1
ATOM 1633 N N . ARG B 1 54 ? 41.302 24.679 34.358 1.00 12.64 54 ARG B N 1
ATOM 1634 C CA . ARG B 1 54 ? 42.560 24.166 34.922 1.00 13.78 54 ARG B CA 1
ATOM 1635 C C . ARG B 1 54 ? 42.358 23.139 36.065 1.00 14.37 54 ARG B C 1
ATOM 1636 O O . ARG B 1 54 ? 43.154 22.221 36.215 1.00 15.67 54 ARG B O 1
ATOM 1644 N N . LEU B 1 55 ? 41.285 23.263 36.847 1.00 14.35 55 LEU B N 1
ATOM 1645 C CA . LEU B 1 55 ? 41.060 22.274 37.924 1.00 13.47 55 LEU B CA 1
ATOM 1646 C C . LEU B 1 55 ? 40.500 20.928 37.403 1.00 13.50 55 LEU B C 1
ATOM 1647 O O . LEU B 1 55 ? 41.057 19.852 37.697 1.00 14.19 55 LEU B O 1
ATOM 1652 N N . CYS B 1 56 ? 39.410 20.987 36.628 1.00 12.51 56 CYS B N 1
ATOM 1653 C CA . CYS B 1 56 ? 38.641 19.751 36.321 1.00 12.56 56 CYS B CA 1
ATOM 1654 C C . CYS B 1 56 ? 38.667 19.284 34.857 1.00 12.89 56 CYS B C 1
ATOM 1655 O O . CYS B 1 56 ? 38.143 18.215 34.545 1.00 12.19 56 CYS B O 1
ATOM 1658 N N . GLY B 1 57 ? 39.270 20.090 33.974 1.00 12.43 57 GLY B N 1
ATOM 1659 C CA . GLY B 1 57 ? 39.482 19.717 32.587 1.00 11.30 57 GLY B CA 1
ATOM 1660 C C . GLY B 1 57 ? 38.295 19.977 31.682 1.00 11.41 57 GLY B C 1
ATOM 1661 O O . GLY B 1 57 ? 38.419 19.766 30.487 1.00 12.51 57 GLY B O 1
ATOM 1662 N N . LEU B 1 58 ? 37.179 20.492 32.220 1.00 11.72 58 LEU B N 1
ATOM 1663 C CA . LEU B 1 58 ? 35.996 20.711 31.343 1.00 12.20 58 LEU B CA 1
ATOM 1664 C C . LEU B 1 58 ? 36.341 21.694 30.207 1.00 12.20 58 LEU B C 1
ATOM 1665 O O . LEU B 1 58 ? 36.917 22.750 30.452 1.00 13.70 58 LEU B O 1
ATOM 1670 N N . PRO B 1 59 ? 35.996 21.335 28.963 1.00 12.29 59 PRO B N 1
ATOM 1671 C CA . PRO B 1 59 ? 36.225 22.270 27.820 1.00 13.00 59 PRO B CA 1
ATOM 1672 C C . PRO B 1 59 ? 35.338 23.515 27.969 1.00 12.77 59 PRO B C 1
ATOM 1673 O O . PRO B 1 59 ? 34.113 23.386 28.129 1.00 13.30 59 PRO B O 1
ATOM 1677 N N . LEU B 1 60 ? 35.939 24.718 27.928 1.00 12.81 60 LEU B N 1
ATOM 1678 C CA . LEU B 1 60 ? 35.184 25.940 28.248 1.00 13.93 60 LEU B CA 1
ATOM 1679 C C . LEU B 1 60 ? 35.140 26.941 27.112 1.00 14.36 60 LEU B C 1
ATOM 1680 O O . LEU B 1 60 ? 34.087 27.496 26.821 1.00 15.73 60 LEU B O 1
ATOM 1685 N N . PHE B 1 61 ? 36.274 27.170 26.469 1.00 14.12 61 PHE B N 1
ATOM 1686 C CA . PHE B 1 61 ? 36.294 28.160 25.386 1.00 14.28 61 PHE B CA 1
ATOM 1687 C C . PHE B 1 61 ? 37.054 27.627 24.204 1.00 15.45 61 PHE B C 1
ATOM 1688 O O . PHE B 1 61 ? 38.180 27.166 24.353 1.00 16.87 61 PHE B O 1
ATOM 1696 N N A ARG B 1 62 ? 36.431 27.692 23.029 0.50 15.57 62 ARG B N 1
ATOM 1697 N N B ARG B 1 62 ? 36.425 27.740 23.038 0.50 15.57 62 ARG B N 1
ATOM 1698 C CA A ARG B 1 62 ? 37.107 27.352 21.775 0.50 15.87 62 ARG B CA 1
ATOM 1699 C CA B ARG B 1 62 ? 37.061 27.452 21.762 0.50 16.02 62 ARG B CA 1
ATOM 1700 C C A ARG B 1 62 ? 37.936 28.550 21.325 0.50 15.92 62 ARG B C 1
ATOM 1701 C C B ARG B 1 62 ? 38.006 28.597 21.427 0.50 15.96 62 ARG B C 1
ATOM 1702 O O A ARG B 1 62 ? 37.500 29.693 21.458 0.50 15.42 62 ARG B O 1
ATOM 1703 O O B ARG B 1 62 ? 37.733 29.750 21.753 0.50 15.57 62 ARG B O 1
ATOM 1718 N N . SER B 1 63 ? 39.121 28.279 20.778 1.00 16.67 63 SER B N 1
ATOM 1719 C CA . SER B 1 63 ? 39.997 29.313 20.235 1.00 17.45 63 SER B CA 1
ATOM 1720 C C . SER B 1 63 ? 40.312 28.869 18.804 1.00 18.53 63 SER B C 1
ATOM 1721 O O . SER B 1 63 ? 40.891 27.808 18.608 1.00 19.55 63 SER B O 1
ATOM 1724 N N . ASN B 1 64 ? 39.860 29.641 17.822 1.00 19.28 64 ASN B N 1
ATOM 1725 C CA . ASN B 1 64 ? 40.020 29.255 16.416 1.00 20.56 64 ASN B CA 1
ATOM 1726 C C . ASN B 1 64 ? 40.286 30.488 15.565 1.00 21.11 64 ASN B C 1
ATOM 1727 O O . ASN B 1 64 ? 39.619 31.503 15.706 1.00 19.62 64 ASN B O 1
ATOM 1732 N N . ALA B 1 65 ? 41.258 30.359 14.665 1.00 22.92 65 ALA B N 1
ATOM 1733 C CA . ALA B 1 65 ? 41.688 31.465 13.818 1.00 24.76 65 ALA B CA 1
ATOM 1734 C C . ALA B 1 65 ? 40.535 32.075 12.992 1.00 25.67 65 ALA B C 1
ATOM 1735 O O . ALA B 1 65 ? 40.622 33.224 12.566 1.00 26.16 65 ALA B O 1
ATOM 1737 N N . LYS B 1 66 ? 39.451 31.314 12.816 1.00 26.19 66 LYS B N 1
ATOM 1738 C CA . LYS B 1 66 ? 38.236 31.775 12.095 1.00 26.92 66 LYS B CA 1
ATOM 1739 C C . LYS B 1 66 ? 37.285 32.612 12.964 1.00 26.04 66 LYS B C 1
ATOM 1740 O O . LYS B 1 66 ? 36.417 33.314 12.444 1.00 25.00 66 LYS B O 1
ATOM 1746 N N . PHE B 1 67 ? 37.442 32.541 14.293 1.00 24.59 67 PHE B N 1
ATOM 1747 C CA . PHE B 1 67 ? 36.450 33.104 15.196 1.00 25.01 67 PHE B CA 1
ATOM 1748 C C . PHE B 1 67 ? 36.656 34.576 15.485 1.00 24.93 67 PHE B C 1
ATOM 1749 O O . PHE B 1 67 ? 37.782 35.060 15.562 1.00 26.43 67 PHE B O 1
ATOM 1757 N N . ASP B 1 68 ? 35.541 35.264 15.662 1.00 26.10 68 ASP B N 1
ATOM 1758 C CA . ASP B 1 68 ? 35.526 36.624 16.166 1.00 26.78 68 ASP B CA 1
ATOM 1759 C C . ASP B 1 68 ? 34.219 36.852 16.900 1.00 26.99 68 ASP B C 1
ATOM 1760 O O . ASP B 1 68 ? 33.166 37.003 16.267 1.00 27.07 68 ASP B O 1
ATOM 1765 N N . SER B 1 69 ? 34.280 36.864 18.236 1.00 25.84 69 SER B N 1
ATOM 1766 C CA . SER B 1 69 ? 33.084 36.989 19.065 1.00 26.59 69 SER B CA 1
ATOM 1767 C C . SER B 1 69 ? 32.902 38.428 19.537 1.00 26.70 69 SER B C 1
ATOM 1768 O O . SER B 1 69 ? 32.093 38.703 20.420 1.00 27.00 69 SER B O 1
ATOM 1771 N N . GLY B 1 70 ? 33.679 39.328 18.948 1.00 27.14 70 GLY B N 1
ATOM 1772 C CA . GLY B 1 70 ? 33.592 40.755 19.259 1.00 27.11 70 GLY B CA 1
ATOM 1773 C C . GLY B 1 70 ? 34.555 41.155 20.371 1.00 28.45 70 GLY B C 1
ATOM 1774 O O . GLY B 1 70 ? 35.317 40.328 20.888 1.00 27.71 70 GLY B O 1
ATOM 1775 N N . THR B 1 71 ? 34.499 42.423 20.760 1.00 28.82 71 THR B N 1
ATOM 1776 C CA . THR B 1 71 ? 35.503 42.961 21.674 1.00 29.55 71 THR B CA 1
ATOM 1777 C C . THR B 1 71 ? 35.305 42.625 23.160 1.00 29.58 71 THR B C 1
ATOM 1778 O O . THR B 1 71 ? 36.164 42.968 23.985 1.00 30.04 71 THR B O 1
ATOM 1782 N N . GLY B 1 72 ? 34.207 41.955 23.510 1.00 29.16 72 GLY B N 1
ATOM 1783 C CA . GLY B 1 72 ? 33.948 41.557 24.905 1.00 28.69 72 GLY B CA 1
ATOM 1784 C C . GLY B 1 72 ? 34.586 40.220 25.278 1.00 28.53 72 GLY B C 1
ATOM 1785 O O . GLY B 1 72 ? 34.473 39.769 26.410 1.00 28.27 72 GLY B O 1
ATOM 1786 N N . TRP B 1 73 ? 35.235 39.596 24.303 1.00 28.45 73 TRP B N 1
ATOM 1787 C CA . TRP B 1 73 ? 35.913 38.304 24.458 1.00 28.80 73 TRP B CA 1
ATOM 1788 C C . TRP B 1 73 ? 37.329 38.474 23.950 1.00 27.43 73 TRP B C 1
ATOM 1789 O O . TRP B 1 73 ? 37.583 39.372 23.150 1.00 28.03 73 TRP B O 1
ATOM 1800 N N . PRO B 1 74 ? 38.277 37.632 24.419 1.00 26.68 74 PRO B N 1
ATOM 1801 C CA . PRO B 1 74 ? 39.617 37.612 23.854 1.00 25.75 74 PRO B CA 1
ATOM 1802 C C . PRO B 1 74 ? 39.548 37.241 22.377 1.00 26.61 74 PRO B C 1
ATOM 1803 O O . PRO B 1 74 ? 38.527 36.694 21.945 1.00 25.38 74 PRO B O 1
ATOM 1807 N N . SER B 1 75 ? 40.592 37.571 21.620 1.00 26.08 75 SER B N 1
ATOM 1808 C CA . SER B 1 75 ? 40.625 37.263 20.190 1.00 26.81 75 SER B CA 1
ATOM 1809 C C . SER B 1 75 ? 40.535 35.780 19.959 1.00 25.64 75 SER B C 1
ATOM 1810 O O . SER B 1 75 ? 41.198 34.994 20.638 1.00 25.71 75 SER B O 1
ATOM 1813 N N . PHE B 1 76 ? 39.724 35.422 18.965 1.00 24.05 76 PHE B N 1
ATOM 1814 C CA . PHE B 1 76 ? 39.596 34.058 18.485 1.00 23.04 76 PHE B CA 1
ATOM 1815 C C . PHE B 1 76 ? 38.742 33.189 19.393 1.00 21.15 76 PHE B C 1
ATOM 1816 O O . PHE B 1 76 ? 38.490 32.057 19.060 1.00 20.13 76 PHE B O 1
ATOM 1824 N N . PHE B 1 77 ? 38.290 33.726 20.527 1.00 20.08 77 PHE B N 1
ATOM 1825 C CA . PHE B 1 77 ? 37.512 32.959 21.509 1.00 18.93 77 PHE B CA 1
ATOM 1826 C C . PHE B 1 77 ? 36.036 32.851 21.196 1.00 18.97 77 PHE B C 1
ATOM 1827 O O . PHE B 1 77 ? 35.423 33.795 20.692 1.00 19.59 77 PHE B O 1
ATOM 1835 N N . ALA B 1 78 ? 35.436 31.714 21.555 1.00 18.67 78 ALA B N 1
ATOM 1836 C CA . ALA B 1 78 ? 33.993 31.554 21.546 1.00 19.59 78 ALA B CA 1
ATOM 1837 C C . ALA B 1 78 ? 33.663 30.534 22.629 1.00 20.29 78 ALA B C 1
ATOM 1838 O O . ALA B 1 78 ? 34.523 29.710 22.953 1.00 19.79 78 ALA B O 1
ATOM 1840 N N . PRO B 1 79 ? 32.455 30.612 23.225 1.00 21.72 79 PRO B N 1
ATOM 1841 C CA . PRO B 1 79 ? 32.041 29.547 24.160 1.00 21.59 79 PRO B CA 1
ATOM 1842 C C . PRO B 1 79 ? 32.092 28.135 23.540 1.00 21.39 79 PRO B C 1
ATOM 1843 O O . PRO B 1 79 ? 31.700 27.918 22.385 1.00 21.49 79 PRO B O 1
ATOM 1847 N N . TYR B 1 80 ? 32.590 27.170 24.305 1.00 20.30 80 TYR B N 1
ATOM 1848 C CA . TYR B 1 80 ? 32.615 25.799 23.820 1.00 19.27 80 TYR B CA 1
ATOM 1849 C C . TYR B 1 80 ? 31.202 25.172 23.858 1.00 19.84 80 TYR B C 1
ATOM 1850 O O . TYR B 1 80 ? 30.768 24.543 22.906 1.00 19.98 80 TYR B O 1
ATOM 1859 N N . ASP B 1 81 ? 30.500 25.363 24.975 1.00 20.96 81 ASP B N 1
ATOM 1860 C CA . ASP B 1 81 ? 29.144 24.858 25.165 1.00 22.34 81 ASP B CA 1
ATOM 1861 C C . ASP B 1 81 ? 28.490 25.791 26.171 1.00 23.91 81 ASP B C 1
ATOM 1862 O O . ASP B 1 81 ? 29.081 26.101 27.191 1.00 22.97 81 ASP B O 1
ATOM 1867 N N . PRO B 1 82 ? 27.273 26.274 25.868 1.00 25.93 82 PRO B N 1
ATOM 1868 C CA . PRO B 1 82 ? 26.597 27.159 26.809 1.00 26.40 82 PRO B CA 1
ATOM 1869 C C . PRO B 1 82 ? 26.401 26.612 28.234 1.00 25.37 82 PRO B C 1
ATOM 1870 O O . PRO B 1 82 ? 26.366 27.390 29.184 1.00 27.09 82 PRO B O 1
ATOM 1874 N N . ALA B 1 83 ? 26.304 25.299 28.384 1.00 23.69 83 ALA B N 1
ATOM 1875 C CA . ALA B 1 83 ? 26.109 24.694 29.703 1.00 20.78 83 ALA B CA 1
ATOM 1876 C C . ALA B 1 83 ? 27.391 24.647 30.563 1.00 19.62 83 ALA B C 1
ATOM 1877 O O . ALA B 1 83 ? 27.317 24.281 31.731 1.00 19.39 83 ALA B O 1
ATOM 1879 N N . HIS B 1 84 ? 28.554 24.972 29.992 1.00 16.90 84 HIS B N 1
ATOM 1880 C CA . HIS B 1 84 ? 29.828 24.682 30.715 1.00 16.74 84 HIS B CA 1
ATOM 1881 C C . HIS B 1 84 ? 30.345 25.814 31.588 1.00 16.56 84 HIS B C 1
ATOM 1882 O O . HIS B 1 84 ? 31.271 25.625 32.413 1.00 16.00 84 HIS B O 1
ATOM 1889 N N . VAL B 1 85 ? 29.783 27.001 31.393 1.00 17.81 85 VAL B N 1
ATOM 1890 C CA . VAL B 1 85 ? 30.266 28.200 32.074 1.00 18.73 85 VAL B CA 1
ATOM 1891 C C . VAL B 1 85 ? 29.049 28.886 32.658 1.00 19.54 85 VAL B C 1
ATOM 1892 O O . VAL B 1 85 ? 28.002 28.979 31.990 1.00 19.87 85 VAL B O 1
ATOM 1896 N N . ARG B 1 86 ? 29.148 29.329 33.903 1.00 19.41 86 ARG B N 1
ATOM 1897 C CA . ARG B 1 86 ? 28.025 29.996 34.557 1.00 20.19 86 ARG B CA 1
ATOM 1898 C C . ARG B 1 86 ? 28.467 31.369 34.992 1.00 19.92 86 ARG B C 1
ATOM 1899 O O . ARG B 1 86 ? 29.657 31.584 35.228 1.00 19.18 86 ARG B O 1
ATOM 1907 N N . GLU B 1 87 ? 27.513 32.300 35.094 1.00 20.10 87 GLU B N 1
ATOM 1908 C CA . GLU B 1 87 ? 27.780 33.588 35.743 1.00 21.54 87 GLU B CA 1
ATOM 1909 C C . GLU B 1 87 ? 26.958 33.629 37.012 1.00 22.28 87 GLU B C 1
ATOM 1910 O O . GLU B 1 87 ? 25.746 33.368 37.008 1.00 22.87 87 GLU B O 1
ATOM 1916 N N . ILE B 1 88 ? 27.622 33.909 38.112 1.00 22.44 88 ILE B N 1
ATOM 1917 C CA . ILE B 1 88 ? 26.959 33.854 39.408 1.00 23.40 88 ILE B CA 1
ATOM 1918 C C . ILE B 1 88 ? 27.298 35.121 40.161 1.00 23.67 88 ILE B C 1
ATOM 1919 O O . ILE B 1 88 ? 28.298 35.787 39.883 1.00 23.24 88 ILE B O 1
ATOM 1924 N N . ARG B 1 89 ? 26.453 35.456 41.132 1.00 23.56 89 ARG B N 1
ATOM 1925 C CA . ARG B 1 89 ? 26.763 36.539 42.042 1.00 24.51 89 ARG B CA 1
ATOM 1926 C C . ARG B 1 89 ? 27.765 36.025 43.064 1.00 24.48 89 ARG B C 1
ATOM 1927 O O . ARG B 1 89 ? 27.545 35.002 43.724 1.00 25.33 89 ARG B O 1
ATOM 1935 N N . ASP B 1 90 ? 28.866 36.745 43.178 1.00 23.64 90 ASP B N 1
ATOM 1936 C CA . ASP B 1 90 ? 29.962 36.348 44.051 1.00 23.73 90 ASP B CA 1
ATOM 1937 C C . ASP B 1 90 ? 30.002 37.400 45.141 1.00 23.91 90 ASP B C 1
ATOM 1938 O O . ASP B 1 90 ? 30.084 38.595 44.838 1.00 24.09 90 ASP B O 1
ATOM 1943 N N . THR B 1 91 ? 29.929 36.940 46.396 1.00 24.83 91 THR B N 1
ATOM 1944 C CA . THR B 1 91 ? 29.889 37.806 47.576 1.00 24.90 91 THR B CA 1
ATOM 1945 C C . THR B 1 91 ? 31.203 37.773 48.378 1.00 25.67 91 THR B C 1
ATOM 1946 O O . THR B 1 91 ? 31.225 38.142 49.563 1.00 26.78 91 THR B O 1
ATOM 1950 N N . SER B 1 92 ? 32.285 37.317 47.745 1.00 25.70 92 SER B N 1
ATOM 1951 C CA . SER B 1 92 ? 33.578 37.193 48.424 1.00 25.70 92 SER B CA 1
ATOM 1952 C C . SER B 1 92 ? 34.275 38.550 48.563 1.00 26.16 92 SER B C 1
ATOM 1953 O O . SER B 1 92 ? 33.939 39.510 47.854 1.00 26.03 92 SER B O 1
ATOM 1956 N N . TYR B 1 93 ? 35.214 38.620 49.518 1.00 26.46 93 TYR B N 1
ATOM 1957 C CA . TYR B 1 93 ? 36.044 39.813 49.745 1.00 27.28 93 TYR B CA 1
ATOM 1958 C C . TYR B 1 93 ? 35.238 41.095 49.999 1.00 27.69 93 TYR B C 1
ATOM 1959 O O . TYR B 1 93 ? 35.628 42.184 49.548 1.00 28.81 93 TYR B O 1
ATOM 1968 N N . GLY B 1 94 ? 34.120 40.947 50.717 1.00 27.87 94 GLY B N 1
ATOM 1969 C CA . GLY B 1 94 ? 33.277 42.064 51.145 1.00 28.13 94 GLY B CA 1
ATOM 1970 C C . GLY B 1 94 ? 32.627 42.876 50.038 1.00 28.93 94 GLY B C 1
ATOM 1971 O O . GLY B 1 94 ? 32.213 44.028 50.245 1.00 28.23 94 GLY B O 1
ATOM 1972 N N . MET B 1 95 ? 32.525 42.291 48.855 1.00 28.86 95 MET B N 1
ATOM 1973 C CA . MET B 1 95 ? 31.843 42.984 47.771 1.00 30.24 95 MET B CA 1
ATOM 1974 C C . MET B 1 95 ? 30.916 42.034 47.052 1.00 28.92 95 MET B C 1
ATOM 1975 O O . MET B 1 95 ? 30.768 40.882 47.468 1.00 29.76 95 MET B O 1
ATOM 1980 N N . ILE B 1 96 ? 30.278 42.542 45.996 1.00 27.94 96 ILE B N 1
ATOM 1981 C CA . ILE B 1 96 ? 29.400 41.728 45.133 1.00 26.96 96 ILE B CA 1
ATOM 1982 C C . ILE B 1 96 ? 29.916 41.895 43.723 1.00 25.78 96 ILE B C 1
ATOM 1983 O O . ILE B 1 96 ? 30.097 43.024 43.260 1.00 25.69 96 ILE B O 1
ATOM 1988 N N A ARG B 1 97 ? 30.144 40.766 43.060 0.50 24.81 97 ARG B N 1
ATOM 1989 N N B ARG B 1 97 ? 30.166 40.774 43.048 0.50 25.21 97 ARG B N 1
ATOM 1990 C CA A ARG B 1 97 ? 30.686 40.739 41.703 0.50 23.52 97 ARG B CA 1
ATOM 1991 C CA B ARG B 1 97 ? 30.712 40.776 41.682 0.50 24.44 97 ARG B CA 1
ATOM 1992 C C A ARG B 1 97 ? 29.880 39.768 40.862 0.50 23.27 97 ARG B C 1
ATOM 1993 C C B ARG B 1 97 ? 30.069 39.675 40.866 0.50 23.66 97 ARG B C 1
ATOM 1994 O O A ARG B 1 97 ? 29.087 38.973 41.391 0.50 23.27 97 ARG B O 1
ATOM 1995 O O B ARG B 1 97 ? 29.604 38.675 41.415 0.50 23.77 97 ARG B O 1
ATOM 2010 N N . THR B 1 98 ? 30.065 39.860 39.549 1.00 23.19 98 THR B N 1
ATOM 2011 C CA . THR B 1 98 ? 29.544 38.851 38.624 1.00 22.19 98 THR B CA 1
ATOM 2012 C C . THR B 1 98 ? 30.740 38.038 38.160 1.00 20.64 98 THR B C 1
ATOM 2013 O O . THR B 1 98 ? 31.572 38.495 37.370 1.00 19.76 98 THR B O 1
ATOM 2017 N N . GLU B 1 99 ? 30.793 36.831 38.701 1.00 19.45 99 GLU B N 1
ATOM 2018 C CA . GLU B 1 99 ? 31.913 35.952 38.511 1.00 18.18 99 GLU B CA 1
ATOM 2019 C C . GLU B 1 99 ? 31.592 34.894 37.471 1.00 17.34 99 GLU B C 1
ATOM 2020 O O . GLU B 1 99 ? 30.497 34.313 37.457 1.00 17.32 99 GLU B O 1
ATOM 2026 N N . ILE B 1 100 ? 32.570 34.657 36.598 1.00 15.21 100 ILE B N 1
ATOM 2027 C CA . ILE B 1 100 ? 32.519 33.577 35.633 1.00 15.36 100 ILE B CA 1
ATOM 2028 C C . ILE B 1 100 ? 33.111 32.341 36.312 1.00 14.84 100 ILE B C 1
ATOM 2029 O O . ILE B 1 100 ? 34.241 32.401 36.793 1.00 14.89 100 ILE B O 1
ATOM 2034 N N . VAL B 1 101 ? 32.313 31.268 36.394 1.00 15.44 101 VAL B N 1
ATOM 2035 C CA . VAL B 1 101 ? 32.776 30.018 37.024 1.00 14.78 101 VAL B CA 1
ATOM 2036 C C . VAL B 1 101 ? 32.604 28.763 36.167 1.00 14.59 101 VAL B C 1
ATOM 2037 O O . VAL B 1 101 ? 31.731 28.705 35.295 1.00 13.69 101 VAL B O 1
ATOM 2041 N N . CYS B 1 102 ? 33.410 27.750 36.419 1.00 13.70 102 CYS B N 1
ATOM 2042 C CA . CYS B 1 102 ? 33.209 26.456 35.758 1.00 13.86 102 CYS B CA 1
ATOM 2043 C C . CYS B 1 102 ? 31.912 25.815 36.251 1.00 14.24 102 CYS B C 1
ATOM 2044 O O . CYS B 1 102 ? 31.709 25.667 37.457 1.00 14.65 102 CYS B O 1
ATOM 2047 N N . ALA B 1 103 ? 31.020 25.450 35.326 1.00 15.02 103 ALA B N 1
ATOM 2048 C CA . ALA B 1 103 ? 29.746 24.802 35.701 1.00 15.50 103 ALA B CA 1
ATOM 2049 C C . ALA B 1 103 ? 29.903 23.444 36.417 1.00 15.44 103 ALA B C 1
ATOM 2050 O O . ALA B 1 103 ? 29.032 23.054 37.193 1.00 16.53 103 ALA B O 1
ATOM 2052 N N . ARG B 1 104 ? 31.019 22.747 36.199 1.00 14.06 104 ARG B N 1
ATOM 2053 C CA . ARG B 1 104 ? 31.216 21.457 36.810 1.00 14.06 104 ARG B CA 1
ATOM 2054 C C . ARG B 1 104 ? 31.820 21.534 38.208 1.00 14.41 104 ARG B C 1
ATOM 2055 O O . ARG B 1 104 ? 31.283 20.942 39.147 1.00 16.12 104 ARG B O 1
ATOM 2063 N N . CYS B 1 105 ? 32.905 22.280 38.368 1.00 14.44 105 CYS B N 1
ATOM 2064 C CA . CYS B 1 105 ? 33.640 22.259 39.640 1.00 13.81 105 CYS B CA 1
ATOM 2065 C C . CYS B 1 105 ? 33.587 23.555 40.447 1.00 14.14 105 CYS B C 1
ATOM 2066 O O . CYS B 1 105 ? 34.177 23.602 41.535 1.00 15.00 105 CYS B O 1
ATOM 2069 N N . ASP B 1 106 ? 32.957 24.619 39.918 1.00 14.03 106 ASP B N 1
ATOM 2070 C CA . ASP B 1 106 ? 32.727 25.878 40.653 1.00 14.72 106 ASP B CA 1
ATOM 2071 C C . ASP B 1 106 ? 33.954 26.771 40.623 1.00 13.95 106 ASP B C 1
ATOM 2072 O O . ASP B 1 106 ? 33.930 27.846 41.211 1.00 15.74 106 ASP B O 1
ATOM 2077 N N . SER B 1 107 ? 35.025 26.323 39.937 1.00 13.73 107 SER B N 1
ATOM 2078 C CA . SER B 1 107 ? 36.286 27.073 39.993 1.00 14.58 107 SER B CA 1
ATOM 2079 C C . SER B 1 107 ? 36.184 28.463 39.357 1.00 13.56 107 SER B C 1
ATOM 2080 O O . SER B 1 107 ? 35.395 28.670 38.431 1.00 13.84 107 SER B O 1
ATOM 2083 N N . HIS B 1 108 ? 36.999 29.399 39.833 1.00 12.99 108 HIS B N 1
ATOM 2084 C CA . HIS B 1 108 ? 36.945 30.779 39.345 1.00 13.62 108 HIS B CA 1
ATOM 2085 C C . HIS B 1 108 ? 37.568 30.858 37.951 1.00 14.02 108 HIS B C 1
ATOM 2086 O O . HIS B 1 108 ? 38.686 30.430 37.792 1.00 13.89 108 HIS B O 1
ATOM 2093 N N . LEU B 1 109 ? 36.852 31.437 36.975 1.00 13.24 109 LEU B N 1
ATOM 2094 C CA . LEU B 1 109 ? 37.422 31.698 35.641 1.00 14.15 109 LEU B CA 1
ATOM 2095 C C . LEU B 1 109 ? 37.708 33.168 35.329 1.00 14.71 109 LEU B C 1
ATOM 2096 O O . LEU B 1 109 ? 38.632 33.468 34.553 1.00 14.98 109 LEU B O 1
ATOM 2101 N N . GLY B 1 110 ? 36.961 34.080 35.937 1.00 14.79 110 GLY B N 1
ATOM 2102 C CA . GLY B 1 110 ? 37.066 35.485 35.532 1.00 15.26 110 GLY B CA 1
ATOM 2103 C C . GLY B 1 110 ? 35.872 36.261 36.015 1.00 16.17 110 GLY B C 1
ATOM 2104 O O . GLY B 1 110 ? 35.136 35.797 36.894 1.00 15.09 110 GLY B O 1
ATOM 2105 N N . HIS B 1 111 ? 35.680 37.450 35.448 1.00 17.09 111 HIS B N 1
ATOM 2106 C CA . HIS B 1 111 ? 34.520 38.292 35.795 1.00 18.68 111 HIS B CA 1
ATOM 2107 C C . HIS B 1 111 ? 33.895 38.923 34.596 1.00 20.29 111 HIS B C 1
ATOM 2108 O O . HIS B 1 111 ? 34.546 39.092 33.577 1.00 20.78 111 HIS B O 1
ATOM 2115 N N . VAL B 1 112 ? 32.634 39.298 34.758 1.00 20.94 112 VAL B N 1
ATOM 2116 C CA . VAL B 1 112 ? 31.943 40.107 33.749 1.00 23.27 112 VAL B CA 1
ATOM 2117 C C . VAL B 1 112 ? 32.019 41.543 34.238 1.00 23.21 112 VAL B C 1
ATOM 2118 O O . VAL B 1 112 ? 31.491 41.866 35.314 1.00 24.08 112 VAL B O 1
ATOM 2122 N N . PHE B 1 113 ? 32.703 42.375 33.464 1.00 24.11 113 PHE B N 1
ATOM 2123 C CA . PHE B 1 113 ? 32.737 43.827 33.700 1.00 26.44 113 PHE B CA 1
ATOM 2124 C C . PHE B 1 113 ? 31.808 44.573 32.722 1.00 27.52 113 PHE B C 1
ATOM 2125 O O . PHE B 1 113 ? 31.578 44.097 31.624 1.00 27.76 113 PHE B O 1
ATOM 2133 N N . PRO B 1 114 ? 31.288 45.759 33.122 1.00 30.39 114 PRO B N 1
ATOM 2134 C CA . PRO B 1 114 ? 30.283 46.470 32.316 1.00 32.00 114 PRO B CA 1
ATOM 2135 C C . PRO B 1 114 ? 30.830 47.445 31.232 1.00 33.50 114 PRO B C 1
ATOM 2136 O O . PRO B 1 114 ? 30.131 48.397 30.853 1.00 34.26 114 PRO B O 1
ATOM 2140 N N . ASP B 1 115 ? 32.034 47.192 30.721 1.00 34.21 115 ASP B N 1
ATOM 2141 C CA . ASP B 1 115 ? 32.705 48.113 29.792 1.00 34.65 115 ASP B CA 1
ATOM 2142 C C . ASP B 1 115 ? 32.922 47.517 28.397 1.00 34.39 115 ASP B C 1
ATOM 2143 O O . ASP B 1 115 ? 33.823 47.930 27.666 1.00 34.53 115 ASP B O 1
ATOM 2148 N N . GLY B 1 116 ? 32.089 46.557 28.015 1.00 34.14 116 GLY B N 1
ATOM 2149 C CA . GLY B 1 116 ? 32.251 45.874 26.731 1.00 33.86 116 GLY B CA 1
ATOM 2150 C C . GLY B 1 116 ? 31.367 46.460 25.637 1.00 34.86 116 GLY B C 1
ATOM 2151 O O . GLY B 1 116 ? 30.711 47.489 25.855 1.00 34.18 116 GLY B O 1
ATOM 2152 N N . PRO B 1 117 ? 31.338 45.808 24.457 1.00 35.24 117 PRO B N 1
ATOM 2153 C CA . PRO B 1 117 ? 30.558 46.324 23.327 1.00 35.93 117 PRO B CA 1
ATOM 2154 C C . PRO B 1 117 ? 29.051 46.179 23.533 1.00 36.78 117 PRO B C 1
ATOM 2155 O O . PRO B 1 117 ? 28.613 45.322 24.300 1.00 36.49 117 PRO B O 1
ATOM 2159 N N . PRO B 1 118 ? 28.253 47.037 22.866 1.00 37.67 118 PRO B N 1
ATOM 2160 C CA . PRO B 1 118 ? 26.808 46.824 22.816 1.00 38.46 118 PRO B CA 1
ATOM 2161 C C . PRO B 1 118 ? 26.506 45.583 21.959 1.00 39.10 118 PRO B C 1
ATOM 2162 O O . PRO B 1 118 ? 27.366 45.170 21.177 1.00 38.84 118 PRO B O 1
ATOM 2166 N N . PRO B 1 119 ? 25.300 44.989 22.093 1.00 39.95 119 PRO B N 1
ATOM 2167 C CA . PRO B 1 119 ? 24.156 45.405 22.927 1.00 40.38 119 PRO B CA 1
ATOM 2168 C C . PRO B 1 119 ? 24.284 45.102 24.422 1.00 40.71 119 PRO B C 1
ATOM 2169 O O . PRO B 1 119 ? 23.695 45.821 25.241 1.00 40.66 119 PRO B O 1
ATOM 2173 N N . THR B 1 120 ? 25.044 44.060 24.769 1.00 40.75 120 THR B N 1
ATOM 2174 C CA . THR B 1 120 ? 25.151 43.611 26.162 1.00 40.81 120 THR B CA 1
ATOM 2175 C C . THR B 1 120 ? 25.995 44.537 27.050 1.00 40.10 120 THR B C 1
ATOM 2176 O O . THR B 1 120 ? 25.695 44.703 28.242 1.00 40.11 120 THR B O 1
ATOM 2180 N N . GLY B 1 121 ? 27.026 45.151 26.463 1.00 39.02 121 GLY B N 1
ATOM 2181 C CA . GLY B 1 121 ? 27.923 46.065 27.188 1.00 37.76 121 GLY B CA 1
ATOM 2182 C C . GLY B 1 121 ? 28.863 45.313 28.118 1.00 36.93 121 GLY B C 1
ATOM 2183 O O . GLY B 1 121 ? 29.617 45.911 28.883 1.00 36.73 121 GLY B O 1
ATOM 2184 N N . GLU B 1 122 ? 28.798 43.988 28.053 1.00 35.55 122 GLU B N 1
ATOM 2185 C CA . GLU B 1 122 ? 29.526 43.134 28.977 1.00 34.51 122 GLU B CA 1
ATOM 2186 C C . GLU B 1 122 ? 30.902 42.807 28.406 1.00 32.78 122 GLU B C 1
ATOM 2187 O O . GLU B 1 122 ? 31.033 42.482 27.221 1.00 31.68 122 GLU B O 1
ATOM 2193 N N . ARG B 1 123 ? 31.938 42.930 29.245 1.00 31.02 123 ARG B N 1
ATOM 2194 C CA . ARG B 1 123 ? 33.240 42.399 28.905 1.00 29.61 123 ARG B CA 1
ATOM 2195 C C . ARG B 1 123 ? 33.501 41.190 29.808 1.00 28.06 123 ARG B C 1
ATOM 2196 O O . ARG B 1 123 ? 33.384 41.282 31.031 1.00 27.32 123 ARG B O 1
ATOM 2204 N N . HIS B 1 124 ? 33.825 40.065 29.183 1.00 27.75 124 HIS B N 1
ATOM 2205 C CA . HIS B 1 124 ? 34.069 38.811 29.891 1.00 27.38 124 HIS B CA 1
ATOM 2206 C C . HIS B 1 124 ? 35.564 38.701 30.057 1.00 25.49 124 HIS B C 1
ATOM 2207 O O . HIS B 1 124 ? 36.272 38.396 29.101 1.00 26.12 124 HIS B O 1
ATOM 2214 N N . CYS B 1 125 ? 36.055 39.041 31.256 1.00 22.90 125 CYS B N 1
ATOM 2215 C CA . CYS B 1 125 ? 37.479 39.041 31.531 1.00 20.29 125 CYS B CA 1
ATOM 2216 C C . CYS B 1 125 ? 37.912 37.774 32.240 1.00 20.34 125 CYS B C 1
ATOM 2217 O O . CYS B 1 125 ? 37.458 37.485 33.361 1.00 21.71 125 CYS B O 1
ATOM 2220 N N . LEU B 1 126 ? 38.794 37.041 31.573 1.00 18.02 126 LEU B N 1
ATOM 2221 C CA . LEU B 1 126 ? 39.184 35.698 32.007 1.00 17.14 126 LEU B CA 1
ATOM 2222 C C . LEU B 1 126 ? 40.576 35.722 32.573 1.00 17.30 126 LEU B C 1
ATOM 2223 O O . LEU B 1 126 ? 41.455 36.415 32.080 1.00 18.30 126 LEU B O 1
ATOM 2228 N N . ASN B 1 127 ? 40.798 34.929 33.616 1.00 16.30 127 ASN B N 1
ATOM 2229 C CA . ASN B 1 127 ? 42.102 34.835 34.202 1.00 16.34 127 ASN B CA 1
ATOM 2230 C C . ASN B 1 127 ? 42.879 33.739 33.516 1.00 15.53 127 ASN B C 1
ATOM 2231 O O . ASN B 1 127 ? 42.465 32.573 33.512 1.00 14.14 127 ASN B O 1
ATOM 2236 N N . SER B 1 128 ? 44.022 34.099 32.946 1.00 16.48 128 SER B N 1
ATOM 2237 C CA . SER B 1 128 ? 44.812 33.129 32.224 1.00 18.20 128 SER B CA 1
ATOM 2238 C C . SER B 1 128 ? 45.318 31.968 33.098 1.00 18.11 128 SER B C 1
ATOM 2239 O O . SER B 1 128 ? 45.605 30.886 32.600 1.00 19.40 128 SER B O 1
ATOM 2242 N N . VAL B 1 129 ? 45.407 32.182 34.406 1.00 16.69 129 VAL B N 1
ATOM 2243 C CA . VAL B 1 129 ? 45.824 31.126 35.337 1.00 16.25 129 VAL B CA 1
ATOM 2244 C C . VAL B 1 129 ? 44.780 30.017 35.464 1.00 15.24 129 VAL B C 1
ATOM 2245 O O . VAL B 1 129 ? 45.126 28.892 35.820 1.00 15.19 129 VAL B O 1
ATOM 2249 N N . SER B 1 130 ? 43.528 30.347 35.144 1.00 14.03 130 SER B N 1
ATOM 2250 C CA . SER B 1 130 ? 42.371 29.451 35.372 1.00 13.55 130 SER B CA 1
ATOM 2251 C C . SER B 1 130 ? 42.176 28.414 34.272 1.00 12.95 130 SER B C 1
ATOM 2252 O O . SER B 1 130 ? 41.350 27.499 34.427 1.00 13.04 130 SER B O 1
ATOM 2255 N N . LEU B 1 131 ? 42.934 28.558 33.173 1.00 13.81 131 LEU B N 1
ATOM 2256 C CA . LEU B 1 131 ? 42.670 27.788 31.942 1.00 14.40 131 LEU B CA 1
ATOM 2257 C C . LEU B 1 131 ? 43.890 27.043 31.458 1.00 15.22 131 LEU B C 1
ATOM 2258 O O . LEU B 1 131 ? 44.999 27.583 31.527 1.00 16.77 131 LEU B O 1
ATOM 2263 N N . ALA B 1 132 ? 43.696 25.820 30.963 1.00 13.81 132 ALA B N 1
ATOM 2264 C CA . ALA B 1 132 ? 44.792 25.110 30.285 1.00 14.88 132 ALA B CA 1
ATOM 2265 C C . ALA B 1 132 ? 44.359 24.970 28.830 1.00 15.17 132 ALA B C 1
ATOM 2266 O O . ALA B 1 132 ? 43.218 25.225 28.514 1.00 16.60 132 ALA B O 1
ATOM 2268 N N . PHE B 1 133 ? 45.273 24.617 27.921 1.00 15.41 133 PHE B N 1
ATOM 2269 C CA . PHE B 1 133 ? 44.935 24.614 26.494 1.00 16.69 133 PHE B CA 1
ATOM 2270 C C . PHE B 1 133 ? 45.191 23.231 25.927 1.00 16.47 133 PHE B C 1
ATOM 2271 O O . PHE B 1 133 ? 46.253 22.644 26.184 1.00 16.84 133 PHE B O 1
ATOM 2279 N N . THR B 1 134 ? 44.230 22.736 25.144 1.00 16.86 134 THR B N 1
ATOM 2280 C CA . THR B 1 134 ? 44.387 21.503 24.369 1.00 17.37 134 THR B CA 1
ATOM 2281 C C . THR B 1 134 ? 44.274 21.848 22.895 1.00 18.11 134 THR B C 1
ATOM 2282 O O . THR B 1 134 ? 43.250 22.361 22.459 1.00 17.76 134 THR B O 1
ATOM 2286 N N . GLU B 1 135 ? 45.321 21.553 22.121 1.00 19.02 135 GLU B N 1
ATOM 2287 C CA . GLU B 1 135 ? 45.260 21.726 20.671 1.00 21.43 135 GLU B CA 1
ATOM 2288 C C . GLU B 1 135 ? 44.239 20.777 20.021 1.00 21.35 135 GLU B C 1
ATOM 2289 O O . GLU B 1 135 ? 44.092 19.628 20.451 1.00 21.79 135 GLU B O 1
ATOM 2295 N N . ASP B 1 136 ? 43.552 21.261 18.987 1.00 22.20 136 ASP B N 1
ATOM 2296 C CA . ASP B 1 136 ? 42.582 20.461 18.248 1.00 23.15 136 ASP B CA 1
ATOM 2297 C C . ASP B 1 136 ? 43.254 19.184 17.771 1.00 22.74 136 ASP B C 1
ATOM 2298 O O . ASP B 1 136 ? 44.379 19.220 17.259 1.00 22.72 136 ASP B O 1
ATOM 2303 N N . GLY B 1 137 ? 42.562 18.072 17.964 1.00 22.44 137 GLY B N 1
ATOM 2304 C CA . GLY B 1 137 ? 43.071 16.775 17.574 1.00 22.91 137 GLY B CA 1
ATOM 2305 C C . GLY B 1 137 ? 43.752 16.029 18.705 1.00 22.24 137 GLY B C 1
ATOM 2306 O O . GLY B 1 137 ? 43.990 14.837 18.590 1.00 23.99 137 GLY B O 1
ATOM 2307 N N . GLN B 1 138 ? 44.087 16.706 19.799 1.00 21.50 138 GLN B N 1
ATOM 2308 C CA . GLN B 1 138 ? 44.662 16.008 20.967 1.00 21.45 138 GLN B CA 1
ATOM 2309 C C . GLN B 1 138 ? 43.571 15.644 21.994 1.00 20.34 138 GLN B C 1
ATOM 2310 O O . GLN B 1 138 ? 42.643 16.411 22.180 1.00 20.38 138 GLN B O 1
ATOM 2316 N N . PRO B 1 139 ? 43.662 14.467 22.648 1.00 19.99 139 PRO B N 1
ATOM 2317 C CA . PRO B 1 139 ? 42.577 14.135 23.600 1.00 18.84 139 PRO B CA 1
ATOM 2318 C C . PRO B 1 139 ? 42.524 15.118 24.772 1.00 17.27 139 PRO B C 1
ATOM 2319 O O . PRO B 1 139 ? 43.556 15.622 25.183 1.00 17.20 139 PRO B O 1
ATOM 2323 N N . LEU B 1 140 ? 41.313 15.395 25.268 1.00 16.66 140 LEU B N 1
ATOM 2324 C CA . LEU B 1 140 ? 41.129 16.252 26.441 1.00 16.67 140 LEU B CA 1
ATOM 2325 C C . LEU B 1 140 ? 41.898 15.704 27.654 1.00 16.73 140 LEU B C 1
ATOM 2326 O O . LEU B 1 140 ? 42.216 14.504 27.715 1.00 16.79 140 LEU B O 1
ATOM 2331 N N . PRO B 1 141 ? 42.222 16.577 28.623 1.00 16.29 141 PRO B N 1
ATOM 2332 C CA . PRO B 1 141 ? 42.969 16.075 29.785 1.00 16.61 141 PRO B CA 1
ATOM 2333 C C . PRO B 1 141 ? 42.189 15.076 30.642 1.00 16.65 141 PRO B C 1
ATOM 233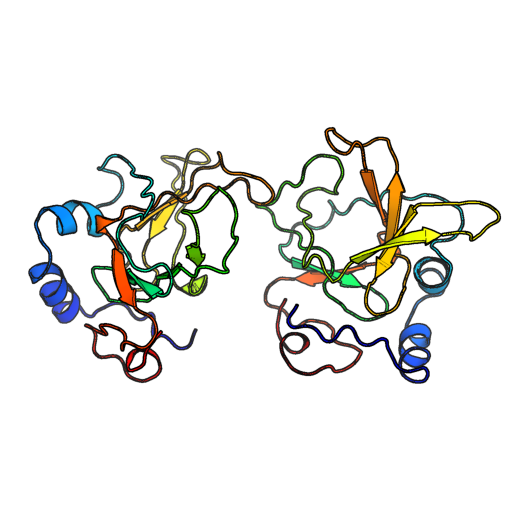4 O O . PRO B 1 141 ? 42.777 14.131 31.190 1.00 18.10 141 PRO B O 1
ATOM 2338 N N . ASN B 1 142 ? 40.890 15.316 30.788 1.00 16.22 142 ASN B N 1
ATOM 2339 C CA . ASN B 1 142 ? 39.989 14.405 31.496 1.00 16.60 142 ASN B CA 1
ATOM 2340 C C . ASN B 1 142 ? 40.567 13.863 32.822 1.00 17.74 142 ASN B C 1
ATOM 2341 O O . ASN B 1 142 ? 40.656 12.622 33.010 1.00 18.88 142 ASN B O 1
ATOM 2346 N N . PRO B 1 143 ? 40.963 14.769 33.750 1.00 18.06 143 PRO B N 1
ATOM 2347 C CA . PRO B 1 143 ? 41.517 14.296 35.036 1.00 18.26 143 PRO B CA 1
ATOM 2348 C C . PRO B 1 143 ? 40.517 13.514 35.905 1.00 19.26 143 PRO B C 1
ATOM 2349 O O . PRO B 1 143 ? 40.931 12.737 36.806 1.00 20.25 143 PRO B O 1
ATOM 2353 N N . LEU B 1 144 ? 39.221 13.685 35.627 1.00 17.92 144 LEU B N 1
ATOM 2354 C CA . LEU B 1 144 ? 38.146 13.003 36.360 1.00 18.80 144 LEU B CA 1
ATOM 2355 C C . LEU B 1 144 ? 37.822 11.647 35.754 1.00 19.62 144 LEU B C 1
ATOM 2356 O O . LEU B 1 144 ? 37.030 10.903 36.325 1.00 21.08 144 LEU B O 1
ATOM 2361 N N . GLN B 1 145 ? 38.397 11.355 34.588 1.00 20.51 145 GLN B N 1
ATOM 2362 C CA . GLN B 1 145 ? 38.273 10.040 33.952 1.00 22.50 145 GLN B CA 1
ATOM 2363 C C . GLN B 1 145 ? 36.833 9.725 33.578 1.00 22.52 145 GLN B C 1
ATOM 2364 O O . GLN B 1 145 ? 36.386 8.587 33.736 1.00 23.72 145 GLN B O 1
ATOM 2370 N N . ARG B 1 146 ? 36.107 10.747 33.122 1.00 21.10 146 ARG B N 1
ATOM 2371 C CA . ARG B 1 146 ? 34.721 10.583 32.699 1.00 20.68 146 ARG B CA 1
ATOM 2372 C C . ARG B 1 146 ? 34.634 9.921 31.329 1.00 20.66 146 ARG B C 1
ATOM 2373 O O . ARG B 1 146 ? 35.500 10.115 30.465 1.00 20.35 146 ARG B O 1
ATOM 2381 N N . ALA B 1 147 ? 33.583 9.120 31.145 1.00 21.52 147 ALA B N 1
ATOM 2382 C CA . ALA B 1 147 ? 33.339 8.356 29.935 1.00 22.62 147 ALA B CA 1
ATOM 2383 C C . ALA B 1 147 ? 32.770 9.209 28.816 1.00 22.61 147 ALA B C 1
ATOM 2384 O O . ALA B 1 147 ? 32.221 10.296 29.057 1.00 23.10 147 ALA B O 1
ATOM 2386 N N . GLY B 1 148 ? 32.892 8.718 27.590 1.00 23.10 148 GLY B N 1
ATOM 2387 C CA . GLY B 1 148 ? 32.253 9.380 26.454 1.00 23.01 148 GLY B CA 1
ATOM 2388 C C . GLY B 1 148 ? 33.115 10.425 25.779 1.00 22.95 148 GLY B C 1
ATOM 2389 O O . GLY B 1 148 ? 34.309 10.224 25.554 1.00 24.14 148 GLY B O 1
ATOM 2390 N N . ALA B 1 149 ? 32.480 11.543 25.431 1.00 22.33 149 ALA B N 1
ATOM 2391 C CA . ALA B 1 149 ? 33.089 12.615 24.669 1.00 21.47 149 ALA B CA 1
ATOM 2392 C C . ALA B 1 149 ? 34.401 13.085 25.287 1.00 20.54 149 ALA B C 1
ATOM 2393 O O . ALA B 1 149 ? 35.324 13.471 24.567 1.00 21.19 149 ALA B O 1
ATOM 2395 N N . GLU B 1 150 ? 34.470 13.058 26.613 1.00 19.91 150 GLU B N 1
ATOM 2396 C CA . GLU B 1 150 ? 35.638 13.596 27.311 1.00 18.81 150 GLU B CA 1
ATOM 2397 C C . GLU B 1 150 ? 36.896 12.734 27.132 1.00 19.58 150 GLU B C 1
ATOM 2398 O O . GLU B 1 150 ? 37.997 13.158 27.493 1.00 18.80 150 GLU B O 1
ATOM 2404 N N . THR B 1 151 ? 36.732 11.523 26.569 1.00 19.79 151 THR B N 1
ATOM 2405 C CA . THR B 1 151 ? 37.861 10.619 26.299 1.00 20.03 151 THR B CA 1
ATOM 2406 C C . THR B 1 151 ? 38.486 10.861 24.928 1.00 20.33 151 THR B C 1
ATOM 2407 O O . THR B 1 151 ? 39.405 10.157 24.511 1.00 20.13 151 THR B O 1
ATOM 2411 N N . GLN B 1 152 ? 37.956 11.845 24.212 1.00 20.37 152 GLN B N 1
ATOM 2412 C CA . GLN B 1 152 ? 38.374 12.119 22.868 1.00 21.67 152 GLN B CA 1
ATOM 2413 C C . GLN B 1 152 ? 38.896 13.562 22.752 1.00 21.72 152 GLN B C 1
ATOM 2414 O O . GLN B 1 152 ? 38.860 14.301 23.733 1.00 21.83 152 GLN B O 1
ATOM 2420 N N . PRO B 1 153 ? 39.394 13.954 21.561 1.00 23.26 153 PRO B N 1
ATOM 2421 C CA . PRO B 1 153 ? 39.634 15.389 21.313 1.00 23.07 153 PRO B CA 1
ATOM 2422 C C . PRO B 1 153 ? 38.359 16.208 21.470 1.00 23.08 153 PRO B C 1
ATOM 2423 O O . PRO B 1 153 ? 37.257 15.680 21.284 1.00 22.67 153 PRO B O 1
ATOM 2427 N N . ALA B 1 154 ? 38.526 17.498 21.776 1.00 23.17 154 ALA B N 1
ATOM 2428 C CA . ALA B 1 154 ? 37.405 18.428 21.978 1.00 23.65 154 ALA B CA 1
ATOM 2429 C C . ALA B 1 154 ? 36.687 18.715 20.674 1.00 23.90 154 ALA B C 1
ATOM 2430 O O . ALA B 1 154 ? 37.337 18.676 19.621 1.00 24.63 154 ALA B O 1
#

CATH classification: 2.170.150.20

InterPro domains:
  IPR002579 Peptide methionine sulphoxide reductase MrsB domain [MF_01400] (10-136)
  IPR002579 Peptide methionine sulphoxide reductase MrsB domain [PF01641] (21-134)
  IPR002579 Peptide methionine sulphoxide reductase MrsB domain [PS51790] (14-136)
  IPR002579 Peptide methionine sulphoxide reductase MrsB domain [TIGR00357] (16-135)
  IPR011057 Mss4-like superfamily [SSF51316] (15-137)
  IPR028427 Peptide methionine sulfoxide reductase MsrB [PTHR10173] (17-137)

Foldseek 3Di:
DFDDLAAFDPVLQVVLCVPDDPVLCVQFVDDDPDDFAADQPPPDDQAWFKAFSRAQHTFKGFHPPDPPDDLHRHRIDGPDPLQWDWADDPVQHLQKTWIAGSRHRTGFGIWGQCGDPDRSIHTRGDCSRIDIDHAFGQGPRSSVDDDPNRGGD/DFDDLAADDPVLQVVLLVPADPQLCCQFPQLHPDDAAQDEDVVDDFWWFKAFSRAQHTFWTADPPDDPADLHHHRIDGPDPQQWDWDWDCPPNRTFTFIAGSRHRTGFHGWDQCGDPDRSTRGGGDPSRIDIDGAFDQTPRSVVDDDPNRGGD

B-factor: mean 23.17, std 7.64, range [10.01, 58.17]

Organism: Xanthomonas campestris pv. campestris (strain ATCC 33913 / DSM 3586 / NCPPB 528 / LMG 568 / P 25) (NCBI:txid190485)

Solvent-accessible surface area: 15701 Å² total; per-residue (Å²): 86,153,24,67,54,78,80,18,47,114,76,58,94,102,68,30,35,86,55,10,56,128,84,32,54,75,3,0,40,96,90,55,96,68,71,60,114,54,20,94,32,144,136,70,136,81,58,0,0,9,1,2,78,2,0,2,0,0,0,3,54,5,30,54,189,69,140,51,38,121,5,38,14,74,70,2,17,66,50,32,110,50,0,40,106,65,54,137,65,143,91,76,30,141,121,33,5,27,6,1,0,24,0,12,58,2,19,1,1,9,8,32,84,86,20,42,100,52,52,22,25,89,32,0,0,10,63,41,0,17,41,48,6,59,56,62,82,82,9,71,12,52,8,149,34,94,43,24,2,80,96,62,34,75,153,24,66,51,83,74,12,45,111,75,61,64,95,70,23,42,83,56,13,57,108,80,31,54,118,9,3,48,96,75,2,34,95,49,89,121,52,18,118,16,80,131,24,158,96,53,0,0,14,1,2,79,4,0,2,0,0,0,1,54,7,27,72,111,30,98,33,36,113,4,50,20,56,76,0,4,77,47,26,126,46,0,34,120,86,43,189,3,89,23,96,86,69,111,35,58,1,1,7,0,20,0,1,92,4,4,0,1,7,22,56,124,88,19,42,117,138,99,20,61,87,24,3,0,9,61,43,0,15,40,65,17,76,56,50,100,86,10,71,13,58,8,147,34,92,43,29,2,80,98,63,39

Radius of gyration: 23.08 Å; Cα contacts (8 Å, |Δi|>4): 682; chains: 2; bounding box: 39×50×69 Å

Nearest PDB structures (foldseek):
  3hcj-assembly2_B  TM=9.466E-01  e=4.610E-30  Xanthomonas campestris pv. campestris
  3hci-assembly2_B  TM=8.178E-01  e=1.549E-24  Xanthomonas campestris pv. campestris
  6sym-assembly2_B  TM=7.283E-01  e=4.629E-12  Escherichia coli K-12
  6qa0-assembly1_B  TM=7.296E-01  e=9.522E-11  Homo sapiens
  5fa9-assembly1_A  TM=7.132E-01  e=1.776E-08  Treponema denticola ATCC 35405

Sequence (306 aa):
SQFDLTPPSPAQRDALIAGLSDEEQRVLLHHGTEAPFFCCGVFLDNKLDGVYTCRLCGLPLFRSNAKFDSGTGWPSFFAPYDPAHVREEIRDTSYGMIRTEIVCARCDSHLGHVFPDGPPPTGERHCCLNSVSLAFTEDGQPLPNPLQRAGAETQPASQFDLTPPSPAQRRDALIAGLSDEEEQRVLLHHGTEAPFCCGVFLDNKLDGVYTCRLCGLPLFRRSNAKFDSGTGWPSFFAPYDPAHVREIRDTSYGMIRRTEIVCARCDSHLGHVFPDGPPPTGERHCLNSVSLAFTEDGQPLPNPLQRAGAETQPA

Secondary structure (DSSP, 8-state):
--S--PPPPHHHHHHHHHTS-HHHHHHHS--SSSPP------SS-SSEEEEETTT--EEEEE-TT----TTSSTTEEES-GGGEEEE--TTTTTS-EEEEETTT--EEEEEES-S-TTTT-EEEE-GGGEEEEETTSBP--TT--SSGGGSB-/--S--PPPPHHHHHHHHHTS-HHHHHHHHTTT-SS------TT--S-EEEEETTT--EEEEE-TT----TTS-TTEEES-GGGEEEEEE-GGGS-EEEEEETTT--EEEEEES-S-TTT--EEEE-GGGEEEEETTSBP--TT--SGGGGSB-